Protein AF-0000000079853753 (afdb_homodimer)

Foldseek 3Di:
DDALLRLLVVLCVVVVHDLCRVCVLLVHDSVVNVCSNVVNDDDDPVSLVVVCVSSVHDSCVNRVPPPPVVVVCVVVVVVCVVVVPDPVNVVVVVVVVVD/DDALLRLLVVLCVVVVHDLCVVCVLLVHDSVVNVCSNVVNDDDDPVSLVVVCVSSVHDSCVNRVVPCPCVVVCVVVVVVCVVVVPDVVNVVVVVVVVVD

Radius of gyration: 18.58 Å; Cα contacts (8 Å, |Δi|>4): 202; chains: 2; bounding box: 52×43×33 Å

Nearest PDB structures (foldseek):
  7t8i-assembly1_B  TM=9.125E-01  e=4.668E-04  Bacillus subtilis
  6jq1-assembly1_A  TM=8.717E-01  e=3.804E-03  Deinococcus geothermalis DSM 11300
  2b5a-assembly1_A  TM=8.595E-01  e=6.707E-03  [Bacillus] caldolyticus
  3vk0-assembly2_B  TM=8.350E-01  e=5.658E-03  Neisseria meningitidis MC58
  3g5g-assembly5_J  TM=7.953E-01  e=1.324E-02  Enterobacter sp. RFL1396

Sequence (198 aa):
MKEFRDRLIELRGIHGITKAELAEKMNWSKSKVTRYENGEVMPNSEAMIELATKFNVSLDWLAGLEVCEYNKYDAIIRECNKLGITPEKLQKLIEIVKEMKEFRDRLIELRGIHGITKAELAEKMNWSKSKVTRYENGEVMPNSEAMIELATKFNVSLDWLAGLEVCEYNKYDAIIRECNKLGITPEKLQKLIEIVKE

Solvent-accessible surface area (backbone atoms only — not comparable to full-atom values): 10764 Å² total; per-residue (Å²): 133,54,41,40,28,54,34,51,52,47,50,31,57,77,70,69,50,51,64,62,55,48,12,59,77,67,72,48,50,51,63,56,51,50,34,30,54,67,58,75,46,76,65,42,35,66,58,47,50,50,50,20,61,74,68,69,48,53,44,36,55,44,58,29,43,69,60,50,80,61,35,58,32,39,66,52,44,50,49,25,58,74,69,63,52,48,46,69,61,52,45,53,44,46,57,58,60,76,96,133,53,41,40,29,54,36,50,53,47,50,30,57,76,69,69,49,51,65,62,54,50,13,58,76,69,73,49,49,52,64,56,49,51,35,29,55,68,59,77,45,77,64,42,34,66,59,47,51,48,50,22,61,76,70,70,48,54,45,36,52,44,58,25,43,64,64,46,77,55,43,58,28,38,65,51,45,49,48,26,58,74,69,62,52,49,46,69,61,51,46,53,44,47,58,58,63,77,97

Secondary structure (DSSP, 8-state):
---HHHHHHHHHHHHT--HHHHHHHHT--HHHHHHHHTTS----HHHHHHHHHHHT--HHHHTT----TTGGGHHHHHHHHHHT--HHHHHHHHHHHH-/---HHHHHHHHHHHHT--HHHHHHHHT--HHHHHHHHTTS----HHHHHHHHHHHT--HHHHTT----TTGGGHHHHHHHHHHT--HHHHHHHHHHHH-

Organism: NCBI:txid1812858

Structure (mmCIF, N/CA/C/O backbone):
data_AF-0000000079853753-model_v1
#
loop_
_entity.id
_entity.type
_entity.pdbx_description
1 polymer 'XRE family transcriptional regulator'
#
loop_
_atom_site.group_PDB
_atom_site.id
_atom_site.type_symbol
_atom_site.label_atom_id
_atom_site.label_alt_id
_atom_site.label_comp_id
_atom_site.label_asym_id
_atom_site.label_entity_id
_atom_site.label_seq_id
_atom_site.pdbx_PDB_ins_code
_atom_site.Cartn_x
_atom_site.Cartn_y
_atom_site.Cartn_z
_atom_site.occupancy
_atom_site.B_iso_or_equiv
_atom_site.auth_seq_id
_atom_site.auth_comp_id
_atom_site.auth_asym_id
_atom_site.auth_atom_id
_atom_site.pdbx_PDB_model_num
ATOM 1 N N . MET A 1 1 ? -1.704 2.396 -17.531 1 64.25 1 MET A N 1
ATOM 2 C CA . MET A 1 1 ? -1.424 2.322 -16.094 1 64.25 1 MET A CA 1
ATOM 3 C C . MET A 1 1 ? -2.01 1.051 -15.492 1 64.25 1 MET A C 1
ATOM 5 O O . MET A 1 1 ? -3.119 0.645 -15.844 1 64.25 1 MET A O 1
ATOM 9 N N . LYS A 1 2 ? -1.222 0.17 -14.836 1 80.75 2 LYS A N 1
ATOM 10 C CA . LYS A 1 2 ? -1.706 -1.119 -14.352 1 80.75 2 LYS A CA 1
ATOM 11 C C . LYS A 1 2 ? -2.484 -0.96 -13.047 1 80.75 2 LYS A C 1
ATOM 13 O O . LYS A 1 2 ? -2.121 -0.146 -12.195 1 80.75 2 LYS A O 1
ATOM 18 N N . GLU A 1 3 ? -3.619 -1.584 -13.102 1 91.5 3 GLU A N 1
ATOM 19 C CA . GLU A 1 3 ? -4.441 -1.64 -11.891 1 91.5 3 GLU A CA 1
ATOM 20 C C . GLU A 1 3 ? -4.117 -2.877 -11.062 1 91.5 3 GLU A C 1
ATOM 22 O O . GLU A 1 3 ? -3.264 -3.682 -11.445 1 91.5 3 GLU A O 1
ATOM 27 N N . PHE A 1 4 ? -4.758 -2.936 -9.93 1 94.94 4 PHE A N 1
ATOM 28 C CA . PHE A 1 4 ? -4.523 -4.062 -9.031 1 94.94 4 PHE A CA 1
ATOM 29 C C . PHE A 1 4 ? -4.68 -5.383 -9.773 1 94.94 4 PHE A C 1
ATOM 31 O O . PHE A 1 4 ? -3.854 -6.289 -9.617 1 94.94 4 PHE A O 1
ATOM 38 N N . ARG A 1 5 ? -5.848 -5.5 -10.547 1 96.75 5 ARG A N 1
ATOM 39 C CA . ARG A 1 5 ? -6.109 -6.758 -11.234 1 96.75 5 ARG A CA 1
ATOM 40 C C . ARG A 1 5 ? -4.93 -7.156 -12.117 1 96.75 5 ARG A C 1
ATOM 42 O O . ARG A 1 5 ? -4.547 -8.328 -12.156 1 96.75 5 ARG A O 1
ATOM 49 N N . ASP A 1 6 ? -4.34 -6.234 -12.773 1 95.81 6 ASP A N 1
ATOM 50 C CA . ASP A 1 6 ? -3.182 -6.488 -13.625 1 95.81 6 ASP A CA 1
ATOM 51 C C . ASP A 1 6 ? -1.97 -6.91 -12.797 1 95.81 6 ASP A C 1
ATOM 53 O O . ASP A 1 6 ? -1.239 -7.828 -13.18 1 95.81 6 ASP A O 1
ATOM 57 N N . ARG A 1 7 ? -1.764 -6.219 -11.68 1 93.75 7 ARG A N 1
ATOM 58 C CA . ARG A 1 7 ? -0.617 -6.48 -10.812 1 93.75 7 ARG A CA 1
ATOM 59 C C . ARG A 1 7 ? -0.723 -7.852 -10.164 1 93.75 7 ARG A C 1
ATOM 61 O O . ARG A 1 7 ? 0.29 -8.516 -9.93 1 93.75 7 ARG A O 1
ATOM 68 N N . LEU A 1 8 ? -1.959 -8.227 -9.859 1 97.06 8 LEU A N 1
ATOM 69 C CA . LEU A 1 8 ? -2.158 -9.555 -9.281 1 97.06 8 LEU A CA 1
ATOM 70 C C . LEU A 1 8 ? -1.77 -10.641 -10.273 1 97.06 8 LEU A C 1
ATOM 72 O O . LEU A 1 8 ? -1.132 -11.633 -9.898 1 97.06 8 LEU A O 1
ATOM 76 N N . ILE A 1 9 ? -2.203 -10.453 -11.5 1 96.38 9 ILE A N 1
ATOM 77 C CA . ILE A 1 9 ? -1.84 -11.391 -12.555 1 96.38 9 ILE A CA 1
ATOM 78 C C . ILE A 1 9 ? -0.322 -11.422 -12.711 1 96.38 9 ILE A C 1
ATOM 80 O O . ILE A 1 9 ? 0.275 -12.5 -12.805 1 96.38 9 ILE A O 1
ATOM 84 N N . GLU A 1 10 ? 0.267 -10.289 -12.703 1 91.62 10 GLU A N 1
ATOM 85 C CA . GLU A 1 10 ? 1.719 -10.18 -12.797 1 91.62 10 GLU A CA 1
ATOM 86 C C . GLU A 1 10 ? 2.404 -10.875 -11.625 1 91.62 10 GLU A C 1
ATOM 88 O O . GLU A 1 10 ? 3.406 -11.57 -11.805 1 91.62 10 GLU A O 1
ATOM 93 N N . LEU A 1 11 ? 1.946 -10.633 -10.461 1 90.75 11 LEU A N 1
ATOM 94 C CA . LEU A 1 11 ? 2.479 -11.234 -9.242 1 90.75 11 LEU A CA 1
ATOM 95 C C . LEU A 1 11 ? 2.482 -12.758 -9.344 1 90.75 11 LEU A C 1
ATOM 97 O O . LEU A 1 11 ? 3.477 -13.398 -9 1 90.75 11 LEU A O 1
ATOM 101 N N . ARG A 1 12 ? 1.375 -13.281 -9.758 1 96.62 12 ARG A N 1
ATOM 102 C CA . ARG A 1 12 ? 1.317 -14.727 -9.93 1 96.62 12 ARG A CA 1
ATOM 103 C C . ARG A 1 12 ? 2.344 -15.203 -10.961 1 96.62 12 ARG A C 1
ATOM 105 O O . ARG A 1 12 ? 3 -16.219 -10.758 1 96.62 12 ARG A O 1
ATOM 112 N N . GLY A 1 13 ? 2.422 -14.414 -12.039 1 92.19 13 GLY A N 1
ATOM 113 C CA . GLY A 1 13 ? 3.396 -14.742 -13.07 1 92.19 13 GLY A CA 1
ATOM 114 C C . GLY A 1 13 ? 4.828 -14.734 -12.562 1 92.19 13 GLY A C 1
ATOM 115 O O . GLY A 1 13 ? 5.598 -15.648 -12.852 1 92.19 13 GLY A O 1
ATOM 116 N N . ILE A 1 14 ? 5.207 -13.766 -11.844 1 84.06 14 ILE A N 1
ATOM 117 C CA . ILE A 1 14 ? 6.543 -13.609 -11.281 1 84.06 14 ILE A CA 1
ATOM 118 C C . ILE A 1 14 ? 6.875 -14.812 -10.391 1 84.06 14 ILE A C 1
ATOM 120 O O . ILE A 1 14 ? 8.008 -15.297 -10.398 1 84.06 14 ILE A O 1
ATOM 124 N N . HIS A 1 15 ? 5.922 -15.266 -9.68 1 88.06 15 HIS A N 1
ATOM 125 C CA . HIS A 1 15 ? 6.152 -16.328 -8.719 1 88.06 15 HIS A CA 1
ATOM 126 C C . HIS A 1 15 ? 5.836 -17.703 -9.32 1 88.06 15 HIS A C 1
ATOM 128 O O . HIS A 1 15 ? 6.039 -18.734 -8.672 1 88.06 15 HIS A O 1
ATOM 134 N N . GLY A 1 16 ? 5.273 -17.672 -10.547 1 93.06 16 GLY A N 1
ATOM 135 C CA . GLY A 1 16 ? 4.977 -18.906 -11.25 1 93.06 16 GLY A CA 1
ATOM 136 C C . GLY A 1 16 ? 3.877 -19.719 -10.594 1 93.06 16 GLY A C 1
ATOM 137 O O . GLY A 1 16 ? 3.955 -20.953 -10.547 1 93.06 16 GLY A O 1
ATOM 138 N N . ILE A 1 17 ? 2.916 -19.188 -10.086 1 96.5 17 ILE A N 1
ATOM 139 C CA . ILE A 1 17 ? 1.859 -19.906 -9.383 1 96.5 17 ILE A CA 1
ATOM 140 C C . ILE A 1 17 ? 0.537 -19.734 -10.125 1 96.5 17 ILE A C 1
ATOM 142 O O . ILE A 1 17 ? 0.346 -18.75 -10.852 1 96.5 17 ILE A O 1
ATOM 146 N N . THR A 1 18 ? -0.327 -20.688 -9.844 1 98 18 THR A N 1
ATOM 147 C CA . THR A 1 18 ? -1.667 -20.656 -10.422 1 98 18 THR A CA 1
ATOM 148 C C . THR A 1 18 ? -2.621 -19.875 -9.523 1 98 18 THR A C 1
ATOM 150 O O . THR A 1 18 ? -2.254 -19.484 -8.414 1 98 18 THR A O 1
ATOM 153 N N . LYS A 1 19 ? -3.809 -19.656 -10.07 1 98.38 19 LYS A N 1
ATOM 154 C CA . LYS A 1 19 ? -4.836 -19.031 -9.25 1 98.38 19 LYS A CA 1
ATOM 155 C C . LYS A 1 19 ? -5.141 -19.859 -8.016 1 98.38 19 LYS A C 1
ATOM 157 O O . LYS A 1 19 ? -5.328 -19.312 -6.922 1 98.38 19 LYS A O 1
ATOM 162 N N . ALA A 1 20 ? -5.262 -21.156 -8.219 1 98.31 20 ALA A N 1
ATOM 163 C CA . ALA A 1 20 ? -5.562 -22.078 -7.121 1 98.31 20 ALA A CA 1
ATOM 164 C C . ALA A 1 20 ? -4.473 -22.016 -6.051 1 98.31 20 ALA A C 1
ATOM 166 O O . ALA A 1 20 ? -4.773 -22.016 -4.855 1 98.31 20 ALA A O 1
ATOM 167 N N . GLU A 1 21 ? -3.277 -22 -6.445 1 98.25 21 GLU A N 1
ATOM 168 C CA . GLU A 1 21 ? -2.148 -21.938 -5.52 1 98.25 21 GLU A CA 1
ATOM 169 C C . GLU A 1 21 ? -2.129 -20.609 -4.762 1 98.25 21 GLU A C 1
ATOM 171 O O . GLU A 1 21 ? -1.845 -20.578 -3.562 1 98.25 21 GLU A O 1
ATOM 176 N N . LEU A 1 22 ? -2.363 -19.516 -5.453 1 98.44 22 LEU A N 1
ATOM 177 C CA . LEU A 1 22 ? -2.467 -18.219 -4.793 1 98.44 22 LEU A CA 1
ATOM 178 C C . LEU A 1 22 ? -3.562 -18.219 -3.734 1 98.44 22 LEU A C 1
ATOM 180 O O . LEU A 1 22 ? -3.363 -17.734 -2.623 1 98.44 22 LEU A O 1
ATOM 184 N N . ALA A 1 23 ? -4.688 -18.734 -4.102 1 98.56 23 ALA A N 1
ATOM 185 C CA . ALA A 1 23 ? -5.82 -18.828 -3.18 1 98.56 23 ALA A CA 1
ATOM 186 C C . ALA A 1 23 ? -5.43 -19.578 -1.908 1 98.56 23 ALA A C 1
ATOM 188 O O . ALA A 1 23 ? -5.742 -19.125 -0.8 1 98.56 23 ALA A O 1
ATOM 189 N N . GLU A 1 24 ? -4.785 -20.641 -2.094 1 98.19 24 GLU A N 1
ATOM 190 C CA . GLU A 1 24 ? -4.344 -21.453 -0.961 1 98.19 24 GLU A CA 1
ATOM 191 C C . GLU A 1 24 ? -3.369 -20.672 -0.077 1 98.19 24 GLU A C 1
ATOM 193 O O . GLU A 1 24 ? -3.521 -20.641 1.146 1 98.19 24 GLU A O 1
ATOM 198 N N . LYS A 1 25 ? -2.434 -20.016 -0.664 1 97.62 25 LYS A N 1
ATOM 199 C CA . LYS A 1 25 ? -1.421 -19.266 0.071 1 97.62 25 LYS A CA 1
ATOM 200 C C . LYS A 1 25 ? -2.053 -18.125 0.876 1 97.62 25 LYS A C 1
ATOM 202 O O . LYS A 1 25 ? -1.566 -17.781 1.954 1 97.62 25 LYS A O 1
ATOM 207 N N . MET A 1 26 ? -3.074 -17.594 0.321 1 98.06 26 MET A N 1
ATOM 208 C CA . MET A 1 26 ? -3.707 -16.422 0.938 1 98.06 26 MET A CA 1
ATOM 209 C C . MET A 1 26 ? -4.891 -16.844 1.804 1 98.06 26 MET A C 1
ATOM 211 O O . MET A 1 26 ? -5.504 -16.016 2.471 1 98.06 26 MET A O 1
ATOM 215 N N . ASN A 1 27 ? -5.25 -18.094 1.758 1 98.19 27 ASN A N 1
ATOM 216 C CA . ASN A 1 27 ? -6.461 -18.594 2.391 1 98.19 27 ASN A CA 1
ATOM 217 C C . ASN A 1 27 ? -7.711 -17.938 1.818 1 98.19 27 ASN A C 1
ATOM 219 O O . ASN A 1 27 ? -8.562 -17.453 2.568 1 98.19 27 ASN A O 1
ATOM 223 N N . TRP A 1 28 ? -7.707 -17.828 0.601 1 98.12 28 TRP A N 1
ATOM 224 C CA . TRP A 1 28 ? -8.844 -17.344 -0.164 1 98.12 28 TRP A CA 1
ATOM 225 C C . TRP A 1 28 ? -9.508 -18.469 -0.948 1 98.12 28 TRP A C 1
ATOM 227 O O . TRP A 1 28 ? -8.922 -19.547 -1.114 1 98.12 28 TRP A O 1
ATOM 237 N N . SER A 1 29 ? -10.664 -18.156 -1.421 1 97.88 29 SER A N 1
ATOM 238 C CA . SER A 1 29 ? -11.258 -19.047 -2.418 1 97.88 29 SER A CA 1
ATOM 239 C C . SER A 1 29 ? -10.734 -18.734 -3.816 1 97.88 29 SER A C 1
ATOM 241 O O . SER A 1 29 ? -10.367 -17.594 -4.105 1 97.88 29 SER A O 1
ATOM 243 N N . LYS A 1 30 ? -10.766 -19.734 -4.66 1 97.81 30 LYS A N 1
ATOM 244 C CA . LYS A 1 30 ? -10.375 -19.516 -6.051 1 97.81 30 LYS A CA 1
ATOM 245 C C . LYS A 1 30 ? -11.281 -18.5 -6.723 1 97.81 30 LYS A C 1
ATOM 247 O O . LYS A 1 30 ? -10.836 -17.719 -7.562 1 97.81 30 LYS A O 1
ATOM 252 N N . SER A 1 31 ? -12.484 -18.531 -6.34 1 98.06 31 SER A N 1
ATOM 253 C CA . SER A 1 31 ? -13.445 -17.578 -6.887 1 98.06 31 SER A CA 1
ATOM 254 C C . SER A 1 31 ? -13.07 -16.141 -6.527 1 98.06 31 SER A C 1
ATOM 256 O O . SER A 1 31 ? -13.219 -15.234 -7.348 1 98.06 31 SER A O 1
ATOM 258 N N . LYS A 1 32 ? -12.672 -15.953 -5.344 1 97.94 32 LYS A N 1
ATOM 259 C CA . LYS A 1 32 ? -12.234 -14.633 -4.906 1 97.94 32 LYS A CA 1
ATOM 260 C C . LYS A 1 32 ? -11.078 -14.125 -5.758 1 97.94 32 LYS A C 1
ATOM 262 O O . LYS A 1 32 ? -11.086 -12.977 -6.211 1 97.94 32 LYS A O 1
ATOM 267 N N . VAL A 1 33 ? -10.094 -14.938 -6.023 1 98.44 33 VAL A N 1
ATOM 268 C CA . VAL A 1 33 ? -8.945 -14.586 -6.844 1 98.44 33 VAL A CA 1
ATOM 269 C C . VAL A 1 33 ? -9.406 -14.234 -8.258 1 98.44 33 VAL A C 1
ATOM 271 O O . VAL A 1 33 ? -8.953 -13.242 -8.836 1 98.44 33 VAL A O 1
ATOM 274 N N . THR A 1 34 ? -10.289 -15.047 -8.758 1 98.44 34 THR A N 1
ATOM 275 C CA . THR A 1 34 ? -10.82 -14.828 -10.102 1 98.44 34 THR A CA 1
ATOM 276 C C . THR A 1 34 ? -11.508 -13.469 -10.203 1 98.44 34 THR A C 1
ATOM 278 O O . THR A 1 34 ? -11.289 -12.727 -11.164 1 98.44 34 THR A O 1
ATOM 281 N N . ARG A 1 35 ? -12.297 -13.141 -9.234 1 98.12 35 ARG A N 1
ATOM 282 C CA . ARG A 1 35 ? -13 -11.859 -9.234 1 98.12 35 ARG A CA 1
ATOM 283 C C . ARG A 1 35 ? -12.023 -10.695 -9.125 1 98.12 35 ARG A C 1
ATOM 285 O O . ARG A 1 35 ? -12.242 -9.641 -9.719 1 98.12 35 ARG A O 1
ATOM 292 N N . TYR A 1 36 ? -11.031 -10.883 -8.328 1 97.94 36 TYR A N 1
ATOM 293 C CA . TYR A 1 36 ? -9.984 -9.867 -8.242 1 97.94 36 TYR A CA 1
ATOM 294 C C . TYR A 1 36 ? -9.32 -9.641 -9.594 1 97.94 36 TYR A C 1
ATOM 296 O O . TYR A 1 36 ? -9.195 -8.508 -10.055 1 97.94 36 TYR A O 1
ATOM 304 N N . GLU A 1 37 ? -8.961 -10.75 -10.273 1 97.81 37 GLU A N 1
ATOM 305 C CA . GLU A 1 37 ? -8.18 -10.656 -11.5 1 97.81 37 GLU A CA 1
ATOM 306 C C . GLU A 1 37 ? -9.055 -10.211 -12.672 1 97.81 37 GLU A C 1
ATOM 308 O O . GLU A 1 37 ? -8.539 -9.727 -13.688 1 97.81 37 GLU A O 1
ATOM 313 N N . ASN A 1 38 ? -10.336 -10.305 -12.461 1 97.19 38 ASN A N 1
ATOM 314 C CA . ASN A 1 38 ? -11.266 -9.812 -13.469 1 97.19 38 ASN A CA 1
ATOM 315 C C . ASN A 1 38 ? -11.625 -8.352 -13.242 1 97.19 38 ASN A C 1
ATOM 317 O O . ASN A 1 38 ? -12.328 -7.746 -14.055 1 97.19 38 ASN A O 1
ATOM 321 N N . GLY A 1 39 ? -11.242 -7.855 -12.203 1 96.19 39 GLY A N 1
ATOM 322 C CA . GLY A 1 39 ? -11.539 -6.465 -11.891 1 96.19 39 GLY A CA 1
ATOM 323 C C . GLY A 1 39 ? -12.938 -6.254 -11.352 1 96.19 39 GLY A C 1
ATOM 324 O O . GLY A 1 39 ? -13.406 -5.117 -11.242 1 96.19 39 GLY A O 1
ATOM 325 N N . GLU A 1 40 ? -13.586 -7.262 -10.969 1 96.19 40 GLU A N 1
ATOM 326 C CA . GLU A 1 40 ? -14.953 -7.18 -10.461 1 96.19 40 GLU A CA 1
ATOM 327 C C . GLU A 1 40 ? -14.984 -6.629 -9.039 1 96.19 40 GLU A C 1
ATOM 329 O O . GLU A 1 40 ? -15.922 -5.922 -8.664 1 96.19 40 GLU A O 1
ATOM 334 N N . VAL A 1 41 ? -13.992 -7.027 -8.273 1 95.38 41 VAL A N 1
ATOM 335 C CA . VAL A 1 41 ? -13.922 -6.609 -6.879 1 95.38 41 VAL A CA 1
ATOM 336 C C . VAL A 1 41 ? -12.492 -6.176 -6.543 1 95.38 41 VAL A C 1
ATOM 338 O O . VAL A 1 41 ? -11.531 -6.684 -7.121 1 95.38 41 VAL A O 1
ATOM 341 N N . MET A 1 42 ? -12.414 -5.289 -5.629 1 96.19 42 MET A N 1
ATOM 342 C CA . MET A 1 42 ? -11.133 -4.906 -5.047 1 96.19 42 MET A CA 1
ATOM 343 C C . MET A 1 42 ? -10.961 -5.516 -3.658 1 96.19 42 MET A C 1
ATOM 345 O O . MET A 1 42 ? -11.906 -5.543 -2.867 1 96.19 42 MET A O 1
ATOM 349 N N . PRO A 1 43 ? -9.766 -5.98 -3.457 1 96.81 43 PRO A N 1
ATOM 350 C CA . PRO A 1 43 ? -9.562 -6.438 -2.08 1 96.81 43 PRO A CA 1
ATOM 351 C C . PRO A 1 43 ? -9.672 -5.309 -1.06 1 96.81 43 PRO A C 1
ATOM 353 O O . PRO A 1 43 ? -9.5 -4.137 -1.407 1 96.81 43 PRO A O 1
ATOM 356 N N . ASN A 1 44 ? -9.992 -5.645 0.185 1 96.06 44 ASN A N 1
ATOM 357 C CA . ASN A 1 44 ? -9.922 -4.637 1.237 1 96.06 44 ASN A CA 1
ATOM 358 C C . ASN A 1 44 ? -8.477 -4.379 1.665 1 96.06 44 ASN A C 1
ATOM 360 O O . ASN A 1 44 ? -7.559 -5.051 1.197 1 96.06 44 ASN A O 1
ATOM 364 N N . SER A 1 45 ? -8.289 -3.459 2.482 1 96.5 45 SER A N 1
ATOM 365 C CA . SER A 1 45 ? -6.953 -3.018 2.867 1 96.5 45 SER A CA 1
ATOM 366 C C . SER A 1 45 ? -6.18 -4.137 3.555 1 96.5 45 SER A C 1
ATOM 368 O O . SER A 1 45 ? -4.988 -4.324 3.297 1 96.5 45 SER A O 1
ATOM 370 N N . GLU A 1 46 ? -6.82 -4.91 4.367 1 95 46 GLU A N 1
ATOM 371 C CA . GLU A 1 46 ? -6.16 -5.988 5.098 1 95 46 GLU A CA 1
ATOM 372 C C . GLU A 1 46 ? -5.641 -7.059 4.145 1 95 46 GLU A C 1
ATOM 374 O O . GLU A 1 46 ? -4.508 -7.527 4.285 1 95 46 GLU A O 1
ATOM 379 N N . ALA A 1 47 ? -6.473 -7.473 3.26 1 97 47 ALA A N 1
ATOM 380 C CA . ALA A 1 47 ? -6.094 -8.477 2.27 1 97 47 ALA A CA 1
ATOM 381 C C . ALA A 1 47 ? -4.934 -7.988 1.408 1 97 47 ALA A C 1
ATOM 383 O O . ALA A 1 47 ? -4.004 -8.742 1.114 1 97 47 ALA A O 1
ATOM 384 N N . MET A 1 48 ? -5.008 -6.742 1.028 1 96.56 48 MET A N 1
ATOM 385 C CA . MET A 1 48 ? -3.955 -6.152 0.207 1 96.56 48 MET A CA 1
ATOM 386 C C . MET A 1 48 ? -2.631 -6.121 0.961 1 96.56 48 MET A C 1
ATOM 388 O O . MET A 1 48 ? -1.582 -6.441 0.397 1 96.56 48 MET A O 1
ATOM 392 N N . ILE A 1 49 ? -2.688 -5.711 2.184 1 94.5 49 ILE A N 1
ATOM 393 C CA . ILE A 1 49 ? -1.494 -5.633 3.018 1 94.5 49 ILE A CA 1
ATOM 394 C C . ILE A 1 49 ? -0.908 -7.027 3.213 1 94.5 49 ILE A C 1
ATOM 396 O O . ILE A 1 49 ? 0.307 -7.219 3.113 1 94.5 49 ILE A O 1
ATOM 400 N N . GLU A 1 50 ? -1.758 -7.941 3.471 1 95.75 50 GLU A N 1
ATOM 401 C CA . GLU A 1 50 ? -1.303 -9.32 3.639 1 95.75 50 GLU A CA 1
ATOM 402 C C . GLU A 1 50 ? -0.622 -9.836 2.373 1 95.75 50 GLU A C 1
ATOM 404 O O . GLU A 1 50 ? 0.437 -10.461 2.443 1 95.75 50 GLU A O 1
ATOM 409 N N . LEU A 1 51 ? -1.262 -9.602 1.309 1 96.25 51 LEU A N 1
ATOM 410 C CA . LEU A 1 51 ? -0.713 -10.016 0.023 1 96.25 51 LEU A CA 1
ATOM 411 C C . LEU A 1 51 ? 0.661 -9.398 -0.209 1 96.25 51 LEU A C 1
ATOM 413 O O . LEU A 1 51 ? 1.61 -10.102 -0.568 1 96.25 51 LEU A O 1
ATOM 417 N N . ALA A 1 52 ? 0.763 -8.125 -0.043 1 91.56 52 ALA A N 1
ATOM 418 C CA . ALA A 1 52 ? 2.016 -7.406 -0.248 1 91.56 52 ALA A CA 1
ATOM 419 C C . ALA A 1 52 ? 3.115 -7.941 0.664 1 91.56 52 ALA A C 1
ATOM 421 O O . ALA A 1 52 ? 4.254 -8.133 0.228 1 91.56 52 ALA A O 1
ATOM 422 N N . THR A 1 53 ? 2.795 -8.18 1.89 1 88.25 53 THR A N 1
ATOM 423 C CA . THR A 1 53 ? 3.754 -8.656 2.877 1 88.25 53 THR A CA 1
ATOM 424 C C . THR A 1 53 ? 4.188 -10.086 2.559 1 88.25 53 THR A C 1
ATOM 426 O O . THR A 1 53 ? 5.383 -10.391 2.562 1 88.25 53 THR A O 1
ATOM 429 N N . LYS A 1 54 ? 3.246 -10.883 2.209 1 92 54 LYS A N 1
ATOM 430 C CA . LYS A 1 54 ? 3.527 -12.289 1.965 1 92 54 LYS A CA 1
ATOM 431 C C . LYS A 1 54 ? 4.41 -12.469 0.733 1 92 54 LYS A C 1
ATOM 433 O O . LYS A 1 54 ? 5.266 -13.359 0.701 1 92 54 LYS A O 1
ATOM 438 N N . PHE A 1 55 ? 4.188 -11.641 -0.213 1 89.94 55 PHE A N 1
ATOM 439 C CA . PHE A 1 55 ? 4.918 -11.805 -1.465 1 89.94 55 PHE A CA 1
ATOM 440 C C . PHE A 1 55 ? 6.035 -10.773 -1.579 1 89.94 55 PHE A C 1
ATOM 442 O O . PHE A 1 55 ? 6.699 -10.688 -2.613 1 89.94 55 PHE A O 1
ATOM 449 N N . ASN A 1 56 ? 6.176 -9.961 -0.562 1 82.94 56 ASN A N 1
ATOM 450 C CA . ASN A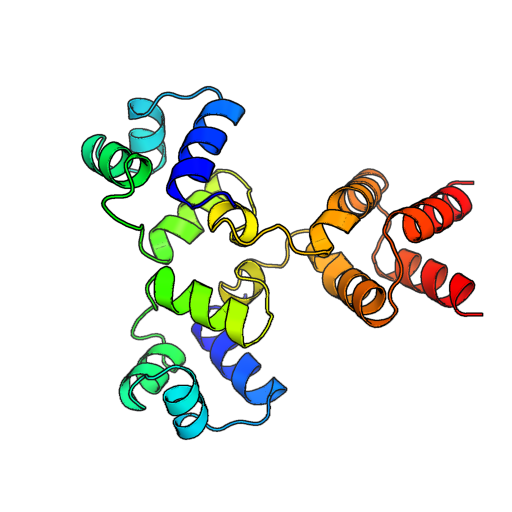 1 56 ? 7.27 -9.008 -0.448 1 82.94 56 ASN A CA 1
ATOM 451 C C . ASN A 1 56 ? 7.258 -8 -1.596 1 82.94 56 ASN A C 1
ATOM 453 O O . ASN A 1 56 ? 8.273 -7.805 -2.266 1 82.94 56 ASN A O 1
ATOM 457 N N . VAL A 1 57 ? 6.168 -7.391 -1.788 1 83.31 57 VAL A N 1
ATOM 458 C CA . VAL A 1 57 ? 6.02 -6.324 -2.77 1 83.31 57 VAL A CA 1
ATOM 459 C C . VAL A 1 57 ? 5.461 -5.074 -2.094 1 83.31 57 VAL A C 1
ATOM 461 O O . VAL A 1 57 ? 4.879 -5.156 -1.009 1 83.31 57 VAL A O 1
ATOM 464 N N . SER A 1 58 ? 5.711 -4.004 -2.764 1 83.5 58 SER A N 1
ATOM 465 C CA . SER A 1 58 ? 5.195 -2.742 -2.248 1 83.5 58 SER A CA 1
ATOM 466 C C . SER A 1 58 ? 3.689 -2.629 -2.467 1 83.5 58 SER A C 1
ATOM 468 O O . SER A 1 58 ? 3.172 -3.064 -3.498 1 83.5 58 SER A O 1
ATOM 470 N N . LEU A 1 59 ? 3.021 -2.061 -1.549 1 90.69 59 LEU A N 1
ATOM 471 C CA . LEU A 1 59 ? 1.601 -1.775 -1.711 1 90.69 59 LEU A CA 1
ATOM 472 C C . LEU A 1 59 ? 1.367 -0.824 -2.879 1 90.69 59 LEU A C 1
ATOM 474 O O . LEU A 1 59 ? 0.36 -0.933 -3.582 1 90.69 59 LEU A O 1
ATOM 478 N N . ASP A 1 60 ? 2.217 0.09 -3.027 1 87.81 60 ASP A N 1
ATOM 479 C CA . ASP A 1 60 ? 2.107 1.03 -4.141 1 87.81 60 ASP A CA 1
ATOM 480 C C . ASP A 1 60 ? 2.119 0.3 -5.48 1 87.81 60 ASP A C 1
ATOM 482 O O . ASP A 1 60 ? 1.283 0.567 -6.344 1 87.81 60 ASP A O 1
ATOM 486 N N . TRP A 1 61 ? 3.102 -0.582 -5.605 1 83.81 61 TRP A N 1
ATOM 487 C CA . TRP A 1 61 ? 3.182 -1.381 -6.824 1 83.81 61 TRP A CA 1
ATOM 488 C C . TRP A 1 61 ? 1.903 -2.188 -7.031 1 83.81 61 TRP A C 1
ATOM 490 O O . TRP A 1 61 ? 1.321 -2.172 -8.117 1 83.81 61 TRP A O 1
ATOM 500 N N . LEU A 1 62 ? 1.494 -2.787 -5.949 1 91.75 62 LEU A N 1
ATOM 501 C CA . LEU A 1 62 ? 0.332 -3.668 -6.008 1 91.75 62 LEU A CA 1
ATOM 502 C C . LEU A 1 62 ? -0.924 -2.885 -6.379 1 91.75 62 LEU A C 1
ATOM 504 O O . LEU A 1 62 ? -1.795 -3.396 -7.086 1 91.75 62 LEU A O 1
ATOM 508 N N . ALA A 1 63 ? -0.968 -1.67 -5.902 1 93.25 63 ALA A N 1
ATOM 509 C CA . ALA A 1 63 ? -2.139 -0.83 -6.133 1 93.25 63 ALA A CA 1
ATOM 510 C C . ALA A 1 63 ? -2.066 -0.151 -7.5 1 93.25 63 ALA A C 1
ATOM 512 O O . ALA A 1 63 ? -3.004 0.54 -7.906 1 93.25 63 ALA A O 1
ATOM 513 N N . GLY A 1 64 ? -0.987 -0.345 -8.195 1 87.38 6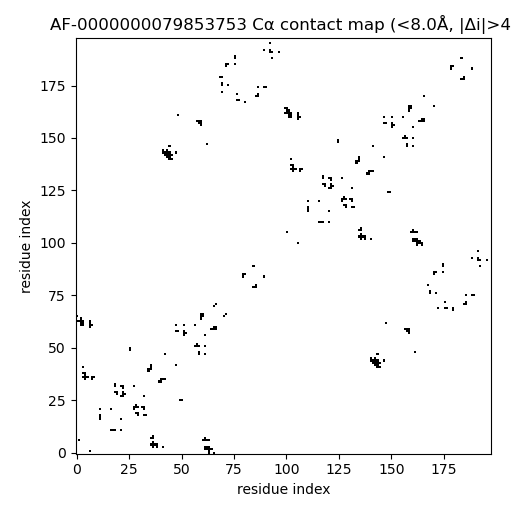4 GLY A N 1
ATOM 514 C CA . GLY A 1 64 ? -0.829 0.254 -9.516 1 87.38 64 GLY A CA 1
ATOM 515 C C . GLY A 1 64 ? -0.369 1.699 -9.461 1 87.38 64 GLY A C 1
ATOM 516 O O . GLY A 1 64 ? -0.487 2.432 -10.445 1 87.38 64 GLY A O 1
ATOM 517 N N . LEU A 1 65 ? -0.175 2.184 -8.281 1 80.06 65 LEU A N 1
ATOM 518 C CA . LEU A 1 65 ? 0.317 3.551 -8.156 1 80.06 65 LEU A CA 1
ATOM 519 C C . LEU A 1 65 ? 1.738 3.67 -8.695 1 80.06 65 LEU A C 1
ATOM 521 O O . LEU A 1 65 ? 2.537 2.74 -8.555 1 80.06 65 LEU A O 1
ATOM 525 N N . GLU A 1 66 ? 1.772 4.094 -9.961 1 58.47 66 GLU A N 1
ATOM 526 C CA . GLU A 1 66 ? 3.066 4.281 -10.609 1 58.47 66 GLU A CA 1
ATOM 527 C C . GLU A 1 66 ? 4.156 4.59 -9.594 1 58.47 66 GLU A C 1
ATOM 529 O O . GLU A 1 66 ? 3.902 5.258 -8.586 1 58.47 66 GLU A O 1
ATOM 534 N N . VAL A 1 67 ? 5.008 3.672 -9.43 1 48.94 67 VAL A N 1
ATOM 535 C CA . VAL A 1 67 ? 6.145 3.838 -8.531 1 48.94 67 VAL A CA 1
ATOM 536 C C . VAL A 1 67 ? 6.586 5.301 -8.523 1 48.94 67 VAL A C 1
ATOM 538 O O . VAL A 1 67 ? 6.906 5.867 -9.57 1 48.94 67 VAL A O 1
ATOM 541 N N . CYS A 1 68 ? 5.953 5.992 -7.754 1 42.84 68 CYS A N 1
ATOM 542 C CA . CYS A 1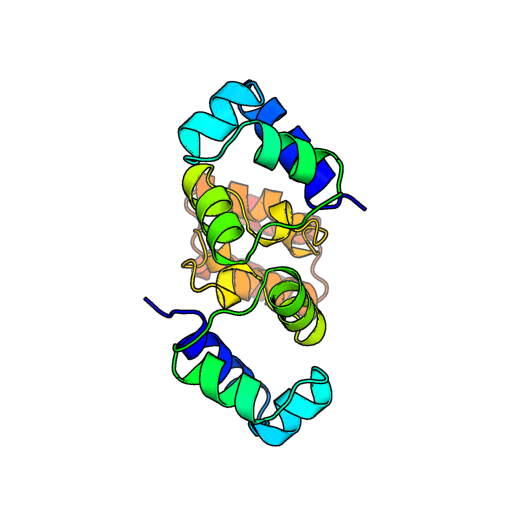 68 ? 6.555 7.305 -7.535 1 42.84 68 CYS A CA 1
ATOM 543 C C . CYS A 1 68 ? 8.047 7.273 -7.836 1 42.84 68 CYS A C 1
ATOM 545 O O . CYS A 1 68 ? 8.664 6.207 -7.863 1 42.84 68 CYS A O 1
ATOM 547 N N . GLU A 1 69 ? 8.578 8.359 -8.195 1 42.94 69 GLU A N 1
ATOM 548 C CA . GLU A 1 69 ? 10.008 8.602 -8.375 1 42.94 69 GLU A CA 1
ATOM 549 C C . GLU A 1 69 ? 10.836 7.699 -7.457 1 42.94 69 GLU A C 1
ATOM 551 O O . GLU A 1 69 ? 11.961 7.34 -7.785 1 42.94 69 GLU A O 1
ATOM 556 N N . TYR A 1 70 ? 10.359 7.363 -6.441 1 42.44 70 TYR A N 1
ATOM 557 C CA . TYR A 1 70 ? 11.039 6.449 -5.531 1 42.44 70 TYR A CA 1
ATOM 558 C C . TYR A 1 70 ? 11.125 5.047 -6.125 1 42.44 70 TYR A C 1
ATOM 560 O O . TYR A 1 70 ? 12.102 4.332 -5.902 1 42.44 70 TYR A O 1
ATOM 568 N N . ASN A 1 71 ? 10.203 4.77 -6.887 1 49.69 71 ASN A N 1
ATOM 569 C CA . ASN A 1 71 ? 10.164 3.471 -7.551 1 49.69 71 ASN A CA 1
ATOM 570 C C . ASN A 1 71 ? 11.273 3.332 -8.586 1 49.69 71 ASN A C 1
ATOM 572 O O . ASN A 1 71 ? 11.758 2.229 -8.844 1 49.69 71 ASN A O 1
ATOM 576 N N . LYS A 1 72 ? 11.5 4.48 -9.062 1 55 72 LYS A N 1
ATOM 577 C CA . LYS A 1 72 ? 12.602 4.434 -10.016 1 55 72 LYS A CA 1
ATOM 578 C C . LYS A 1 72 ? 13.828 3.764 -9.398 1 55 72 LYS A C 1
ATOM 580 O O . LYS A 1 72 ? 14.648 3.184 -10.109 1 55 72 LYS A O 1
ATOM 585 N N . TYR A 1 73 ? 13.75 3.812 -8.18 1 58.59 73 TYR A N 1
ATOM 586 C CA . TYR A 1 73 ? 14.945 3.277 -7.535 1 58.59 73 TYR A CA 1
ATOM 587 C C . TYR A 1 73 ? 14.672 1.904 -6.934 1 58.59 73 TYR A C 1
ATOM 589 O O . TYR A 1 73 ? 15.523 1.339 -6.246 1 58.59 73 TYR A O 1
ATOM 597 N N . ASP A 1 74 ? 13.492 1.538 -7.176 1 56.34 74 ASP A N 1
ATOM 598 C CA . ASP A 1 74 ? 13.078 0.267 -6.59 1 56.34 74 ASP A CA 1
ATOM 599 C C . ASP A 1 74 ? 14.062 -0.848 -6.945 1 56.34 74 ASP A C 1
ATOM 601 O O . ASP A 1 74 ? 14.461 -1.63 -6.082 1 56.34 74 ASP A O 1
ATOM 605 N N . ALA A 1 75 ? 14.266 -0.853 -8.188 1 58.09 75 ALA A N 1
ATOM 606 C CA . ALA A 1 75 ? 15.188 -1.888 -8.648 1 58.09 75 ALA A CA 1
ATOM 607 C C . ALA A 1 75 ? 16.531 -1.784 -7.934 1 58.09 75 ALA A C 1
ATOM 609 O O . ALA A 1 75 ? 17.125 -2.801 -7.574 1 58.09 75 ALA A O 1
ATOM 610 N N . ILE A 1 76 ? 16.969 -0.577 -7.77 1 63.78 76 ILE A N 1
ATOM 611 C CA . ILE A 1 76 ? 18.266 -0.356 -7.125 1 63.78 76 ILE A CA 1
ATOM 612 C C . ILE A 1 76 ? 18.172 -0.687 -5.641 1 63.78 76 ILE A C 1
ATOM 614 O O . ILE A 1 76 ? 19.062 -1.318 -5.074 1 63.78 76 ILE A O 1
ATOM 618 N N . ILE A 1 77 ? 17.094 -0.283 -5.094 1 63.88 77 ILE A N 1
ATOM 619 C CA . ILE A 1 77 ? 16.906 -0.541 -3.672 1 63.88 77 ILE A CA 1
ATOM 620 C C . ILE A 1 77 ? 16.781 -2.043 -3.43 1 63.88 77 ILE A C 1
ATOM 622 O O . ILE A 1 77 ? 17.391 -2.578 -2.496 1 63.88 77 ILE A O 1
ATOM 626 N N . ARG A 1 78 ? 16.141 -2.613 -4.234 1 58.56 78 ARG A N 1
ATOM 627 C CA . ARG A 1 78 ? 16.031 -4.066 -4.152 1 58.56 78 ARG A CA 1
ATOM 628 C C . ARG A 1 78 ? 17.391 -4.727 -4.297 1 58.56 78 ARG A C 1
ATOM 630 O O . ARG A 1 78 ? 17.703 -5.68 -3.584 1 58.56 78 ARG A O 1
ATOM 637 N N . GLU A 1 79 ? 18.094 -4.273 -5.273 1 63.59 79 GLU A N 1
ATOM 638 C CA . GLU A 1 79 ? 19.453 -4.773 -5.48 1 63.59 79 GLU A CA 1
ATOM 639 C C . GLU A 1 79 ? 20.328 -4.527 -4.25 1 63.59 79 GLU A C 1
ATOM 641 O O . GLU A 1 79 ? 21.125 -5.391 -3.861 1 63.59 79 GLU A O 1
ATOM 646 N N . CYS A 1 80 ? 20.203 -3.416 -3.713 1 64.94 80 CYS A N 1
ATOM 647 C CA . CYS A 1 80 ? 20.953 -3.084 -2.512 1 64.94 80 CYS A CA 1
ATOM 648 C C . CYS A 1 80 ? 20.594 -4.016 -1.362 1 64.94 80 CYS A C 1
ATOM 650 O O . CYS A 1 80 ? 21.469 -4.508 -0.653 1 64.94 80 CYS A O 1
ATOM 652 N N . ASN A 1 81 ? 19.406 -4.215 -1.271 1 62.28 81 ASN A N 1
ATOM 653 C CA . ASN A 1 81 ? 18.938 -5.105 -0.216 1 62.28 81 ASN A CA 1
ATOM 654 C C . ASN A 1 81 ? 19.438 -6.535 -0.429 1 62.28 81 ASN A C 1
ATOM 656 O O . ASN A 1 81 ? 19.844 -7.199 0.521 1 62.28 81 ASN A O 1
ATOM 660 N N . LYS A 1 82 ? 19.344 -6.922 -1.63 1 62.47 82 LYS A N 1
ATOM 661 C CA . LYS A 1 82 ? 19.844 -8.25 -1.964 1 62.47 82 LYS A CA 1
ATOM 662 C C . LYS A 1 82 ? 21.344 -8.359 -1.688 1 62.47 82 LYS A C 1
ATOM 664 O O . LYS A 1 82 ? 21.828 -9.398 -1.231 1 62.47 82 LYS A O 1
ATOM 669 N N . LEU A 1 83 ? 22 -7.289 -1.976 1 65 83 LEU A N 1
ATOM 670 C CA . LEU A 1 83 ? 23.453 -7.293 -1.873 1 65 83 LEU A CA 1
ATOM 671 C C . LEU A 1 83 ? 23.906 -6.871 -0.476 1 65 83 LEU A C 1
ATOM 673 O O . LEU A 1 83 ? 25.094 -6.934 -0.157 1 65 83 LEU A O 1
ATOM 677 N N . GLY A 1 84 ? 22.953 -6.434 0.286 1 66.25 84 GLY A N 1
ATOM 678 C CA . GLY A 1 84 ? 23.297 -5.988 1.629 1 66.25 84 GLY A CA 1
ATOM 679 C C . GLY A 1 84 ? 23.938 -4.609 1.657 1 66.25 84 GLY A C 1
ATOM 680 O O . GLY A 1 84 ? 24.781 -4.328 2.51 1 66.25 84 GLY A O 1
ATOM 681 N N . ILE A 1 85 ? 23.812 -3.973 0.67 1 66.94 85 ILE A N 1
ATOM 682 C CA . ILE A 1 85 ? 24.375 -2.627 0.634 1 66.94 85 ILE A CA 1
ATOM 683 C C . ILE A 1 85 ? 23.562 -1.699 1.523 1 66.94 85 ILE A C 1
ATOM 685 O O . ILE A 1 85 ? 22.359 -1.524 1.305 1 66.94 85 ILE A O 1
ATOM 689 N N . THR A 1 86 ? 24.219 -1.204 2.42 1 67 86 THR A N 1
ATOM 690 C CA . THR A 1 86 ? 23.578 -0.325 3.389 1 67 86 THR A CA 1
ATOM 691 C C . THR A 1 86 ? 23.375 1.072 2.807 1 67 86 THR A C 1
ATOM 693 O O . THR A 1 86 ? 24.078 1.466 1.874 1 67 86 THR A O 1
ATOM 696 N N . PRO A 1 87 ? 22.453 1.881 3.236 1 70.25 87 PRO A N 1
ATOM 697 C CA . PRO A 1 87 ? 22.25 3.262 2.789 1 70.25 87 PRO A CA 1
ATOM 698 C C . PRO A 1 87 ? 23.5 4.125 2.955 1 70.25 87 PRO A C 1
ATOM 700 O O . PRO A 1 87 ? 23.766 4.996 2.125 1 70.25 87 PRO A O 1
ATOM 703 N N . GLU A 1 88 ? 24.125 3.865 3.938 1 71.88 88 GLU A N 1
ATOM 704 C CA . GLU A 1 88 ? 25.344 4.629 4.172 1 71.88 88 GLU A CA 1
ATOM 705 C C . GLU A 1 88 ? 26.359 4.418 3.045 1 71.88 88 GLU A C 1
ATOM 707 O O . GLU A 1 88 ? 27.016 5.363 2.617 1 71.88 88 GLU A O 1
ATOM 712 N N . LYS A 1 89 ? 26.594 3.182 2.607 1 72.38 89 LYS A N 1
ATOM 713 C CA . LYS A 1 89 ? 27.5 2.873 1.505 1 72.38 89 LYS A CA 1
ATOM 714 C C . LYS A 1 89 ? 27.016 3.506 0.202 1 72.38 89 LYS A C 1
ATOM 716 O O . LYS A 1 89 ? 27.828 4.016 -0.58 1 72.38 89 LYS A O 1
ATOM 721 N N . LEU A 1 90 ? 25.734 3.48 0.033 1 72.06 90 LEU A N 1
ATOM 722 C CA . LEU A 1 90 ? 25.172 4.059 -1.178 1 72.06 90 LEU A CA 1
ATOM 723 C C . LEU A 1 90 ? 25.328 5.574 -1.183 1 72.06 90 LEU A C 1
ATOM 725 O O . LEU A 1 90 ? 25.578 6.176 -2.23 1 72.06 90 LEU A O 1
ATOM 729 N N . GLN A 1 91 ? 25.156 6.148 -0.09 1 71.06 91 GLN A N 1
ATOM 730 C CA . GLN A 1 91 ? 25.344 7.59 0.046 1 71.06 91 GLN A CA 1
ATOM 731 C C . GLN A 1 91 ? 26.766 7.996 -0.34 1 71.06 91 GLN A C 1
ATOM 733 O O . GLN A 1 91 ? 26.969 9.016 -1 1 71.06 91 GLN A O 1
ATOM 738 N N . LYS A 1 92 ? 27.656 7.281 0.173 1 74.5 92 LYS A N 1
ATOM 739 C CA .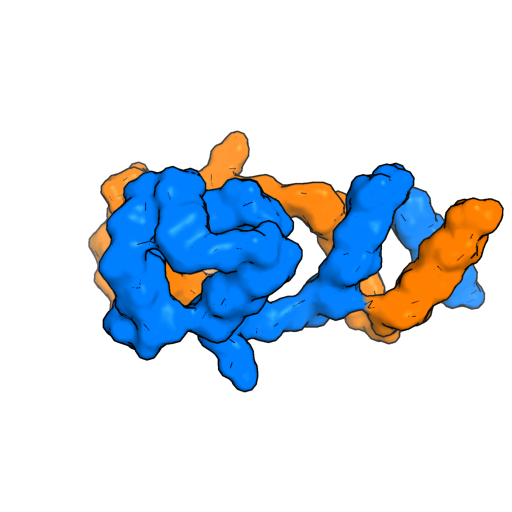 LYS A 1 92 ? 29.047 7.535 -0.173 1 74.5 92 LYS A CA 1
ATOM 740 C C . LYS A 1 92 ? 29.266 7.445 -1.681 1 74.5 92 LYS A C 1
ATOM 742 O O . LYS A 1 92 ? 30.047 8.211 -2.248 1 74.5 92 LYS A O 1
ATOM 747 N N . LEU A 1 93 ? 28.594 6.438 -2.262 1 69.38 93 LEU A N 1
ATOM 748 C CA . LEU A 1 93 ? 28.703 6.262 -3.707 1 69.38 93 LEU A CA 1
ATOM 749 C C . LEU A 1 93 ? 28.125 7.465 -4.449 1 69.38 93 LEU A C 1
ATOM 751 O O . LEU A 1 93 ? 28.688 7.91 -5.449 1 69.38 93 LEU A O 1
ATOM 755 N N . ILE A 1 94 ? 27.109 8.031 -3.896 1 70.5 94 ILE A N 1
ATOM 756 C CA . ILE A 1 94 ? 26.469 9.203 -4.488 1 70.5 94 ILE A CA 1
ATOM 757 C C . ILE A 1 94 ? 27.375 10.43 -4.316 1 70.5 94 ILE A C 1
ATOM 759 O O . ILE A 1 94 ? 27.469 11.258 -5.223 1 70.5 94 ILE A O 1
ATOM 763 N N . GLU A 1 95 ? 27.828 10.594 -3.197 1 69.69 95 GLU A N 1
ATOM 764 C CA . GLU A 1 95 ? 28.75 11.695 -2.955 1 69.69 95 GLU A CA 1
ATOM 765 C C . GLU A 1 95 ? 29.938 11.648 -3.922 1 69.69 95 GLU A C 1
ATOM 767 O O . GLU A 1 95 ? 30.438 12.688 -4.344 1 69.69 95 GLU A O 1
ATOM 772 N N . ILE A 1 96 ? 30.297 10.453 -4.242 1 63.5 96 ILE A N 1
ATOM 773 C CA . ILE A 1 96 ? 31.406 10.281 -5.172 1 63.5 96 ILE A CA 1
ATOM 774 C C . ILE A 1 96 ? 30.984 10.75 -6.566 1 63.5 96 ILE A C 1
ATOM 776 O O . ILE A 1 96 ? 31.781 11.328 -7.301 1 63.5 96 ILE A O 1
ATOM 780 N N . VAL A 1 97 ? 29.781 10.602 -6.871 1 57.66 97 VAL A N 1
ATOM 781 C CA . VAL A 1 97 ? 29.328 11 -8.203 1 57.66 97 VAL A CA 1
ATOM 782 C C . VAL A 1 97 ? 29.062 12.5 -8.234 1 57.66 97 VAL A C 1
ATOM 784 O O . VAL A 1 97 ? 29.172 13.133 -9.281 1 57.66 97 VAL A O 1
ATOM 787 N N . LYS A 1 98 ? 28.578 13.25 -7.25 1 58.66 98 LYS A N 1
ATOM 788 C CA . LYS A 1 98 ? 28.438 14.703 -7.176 1 58.66 98 LYS A CA 1
ATOM 789 C C . LYS A 1 98 ? 29.766 15.406 -7.363 1 58.66 98 LYS A C 1
ATOM 791 O O . LYS A 1 98 ? 29.812 16.562 -7.785 1 58.66 98 LYS A O 1
ATOM 796 N N . GLU A 1 99 ? 30.672 14.836 -7.145 1 50.69 99 GLU A N 1
ATOM 797 C CA . GLU A 1 99 ? 31.938 15.484 -7.488 1 50.69 99 GLU A CA 1
ATOM 798 C C . GLU A 1 99 ? 32.219 15.375 -8.984 1 50.69 99 GLU A C 1
ATOM 800 O O . GLU A 1 99 ? 31.922 14.352 -9.609 1 50.69 99 GLU A O 1
ATOM 805 N N . MET B 1 1 ? 5.66 -0.46 16.344 1 64 1 MET B N 1
ATOM 806 C CA . MET B 1 1 ? 5.348 -0.4 14.914 1 64 1 MET B CA 1
ATOM 807 C C . MET B 1 1 ? 4.051 0.362 14.672 1 64 1 MET B C 1
ATOM 809 O O . MET B 1 1 ? 3.088 0.211 15.43 1 64 1 MET B O 1
ATOM 813 N N . LYS B 1 2 ? 4.02 1.448 13.859 1 81.06 2 LYS B N 1
ATOM 814 C CA . LYS B 1 2 ? 2.832 2.279 13.695 1 81.06 2 LYS B CA 1
ATOM 815 C C . LYS B 1 2 ? 1.834 1.629 12.742 1 81.06 2 LYS B C 1
ATOM 817 O O . LYS B 1 2 ? 2.229 1.019 11.742 1 81.06 2 LYS B O 1
ATOM 822 N N . GLU B 1 3 ? 0.63 1.619 13.25 1 91.31 3 GLU B N 1
ATOM 823 C CA . GLU B 1 3 ? -0.472 1.145 12.422 1 91.31 3 GLU B CA 1
ATOM 824 C C . GLU B 1 3 ? -1.114 2.293 11.648 1 91.31 3 GLU B C 1
ATOM 826 O O . GLU B 1 3 ? -0.697 3.445 11.773 1 91.31 3 GLU B O 1
ATOM 831 N N . PHE B 1 4 ? -2.037 1.924 10.828 1 95.06 4 PHE B N 1
ATOM 832 C CA . PHE B 1 4 ? -2.717 2.924 10.016 1 95.06 4 PHE B CA 1
ATOM 833 C C . PHE B 1 4 ? -3.232 4.066 10.883 1 95.06 4 PHE B C 1
ATOM 835 O O . PHE B 1 4 ? -3.068 5.238 10.531 1 95.06 4 PHE B O 1
ATOM 842 N N . ARG B 1 5 ? -3.959 3.674 12.008 1 96.69 5 ARG B N 1
ATOM 843 C CA . ARG B 1 5 ? -4.547 4.703 12.867 1 96.69 5 ARG B CA 1
ATOM 844 C C . ARG B 1 5 ? -3.494 5.711 13.312 1 96.69 5 ARG B C 1
ATOM 846 O O . ARG B 1 5 ? -3.75 6.918 13.328 1 96.69 5 ARG B O 1
ATOM 853 N N . ASP B 1 6 ? -2.336 5.258 13.648 1 95.81 6 ASP B N 1
ATOM 854 C CA . ASP B 1 6 ? -1.24 6.129 14.055 1 95.81 6 ASP B CA 1
ATOM 855 C C . ASP B 1 6 ? -0.771 7.008 12.898 1 95.81 6 ASP B C 1
ATOM 857 O O . ASP B 1 6 ? -0.507 8.195 13.078 1 95.81 6 ASP B O 1
ATOM 861 N N . ARG B 1 7 ? -0.667 6.406 11.719 1 94 7 ARG B N 1
ATOM 862 C CA . ARG B 1 7 ? -0.183 7.109 10.531 1 94 7 ARG B CA 1
ATOM 863 C C . ARG B 1 7 ? -1.174 8.18 10.086 1 94 7 ARG B C 1
ATOM 865 O O . ARG B 1 7 ? -0.774 9.234 9.586 1 94 7 ARG B O 1
ATOM 872 N N . LEU B 1 8 ? -2.449 7.883 10.281 1 97.12 8 LEU B N 1
ATOM 873 C CA . LEU B 1 8 ? -3.461 8.875 9.938 1 97.12 8 LEU B CA 1
ATOM 874 C C . LEU B 1 8 ? -3.338 10.109 10.828 1 97.12 8 LEU B C 1
ATOM 876 O O . LEU B 1 8 ? -3.449 11.234 10.344 1 97.12 8 LEU B O 1
ATOM 880 N N . ILE B 1 9 ? -3.154 9.852 12.094 1 96.5 9 ILE B N 1
ATOM 881 C CA . ILE B 1 9 ? -2.951 10.945 13.039 1 96.5 9 ILE B CA 1
ATOM 882 C C . ILE B 1 9 ? -1.699 11.734 12.656 1 96.5 9 ILE B C 1
ATOM 884 O O . ILE B 1 9 ? -1.716 12.969 12.633 1 96.5 9 ILE B O 1
ATOM 888 N N . GLU B 1 10 ? -0.688 11.023 12.328 1 92.56 10 GLU B N 1
ATOM 889 C CA . GLU B 1 10 ? 0.557 11.648 11.891 1 92.56 10 GLU B CA 1
ATOM 890 C C . GLU B 1 10 ? 0.349 12.469 10.625 1 92.56 10 GLU B C 1
ATOM 892 O O . GLU B 1 10 ? 0.87 13.586 10.508 1 92.56 10 GLU B O 1
ATOM 897 N N . LEU B 1 11 ? -0.306 11.938 9.688 1 91.62 11 LEU B N 1
ATOM 898 C CA . LEU B 1 11 ? -0.605 12.602 8.422 1 91.62 11 LEU B CA 1
ATOM 899 C C . LEU B 1 11 ? -1.312 13.93 8.656 1 91.62 11 LEU B C 1
ATOM 901 O O . LEU B 1 11 ? -0.955 14.945 8.055 1 91.62 11 LEU B O 1
ATOM 905 N N . ARG B 1 12 ? -2.311 13.875 9.492 1 96.88 12 ARG B N 1
ATOM 906 C CA . ARG B 1 12 ? -3.004 15.125 9.812 1 96.88 12 ARG B CA 1
ATOM 907 C C . ARG B 1 12 ? -2.055 16.125 10.453 1 96.88 12 ARG B C 1
ATOM 909 O O . ARG B 1 12 ? -2.102 17.328 10.133 1 96.88 12 ARG B O 1
ATOM 916 N N . GLY B 1 13 ? -1.232 15.602 11.367 1 93.25 13 GLY B N 1
ATOM 917 C CA . GLY B 1 13 ? -0.247 16.453 12.008 1 93.25 13 GLY B CA 1
ATOM 918 C C . GLY B 1 13 ? 0.719 17.094 11.031 1 93.25 13 GLY B C 1
ATOM 919 O O . GLY B 1 13 ? 0.991 18.297 11.109 1 93.25 13 GLY B O 1
ATOM 920 N N . ILE B 1 14 ? 1.238 16.375 10.117 1 85.31 14 ILE B N 1
ATOM 921 C CA . ILE B 1 14 ? 2.18 16.844 9.102 1 85.31 14 ILE B CA 1
ATOM 922 C C . ILE B 1 14 ? 1.543 17.953 8.273 1 85.31 14 ILE B C 1
ATOM 924 O O . ILE B 1 14 ? 2.211 18.922 7.914 1 85.31 14 ILE B O 1
ATOM 928 N N . HIS B 1 15 ? 0.311 17.828 8 1 89.25 15 HIS B N 1
ATOM 929 C CA . HIS B 1 15 ? -0.371 18.766 7.121 1 89.25 15 HIS B CA 1
ATOM 930 C C . HIS B 1 15 ? -1.075 19.859 7.926 1 89.25 15 HIS B C 1
ATOM 932 O O . HIS B 1 15 ? -1.648 20.781 7.352 1 89.25 15 HIS B O 1
ATOM 938 N N . GLY B 1 16 ? -1.075 19.672 9.258 1 93.44 16 GLY B N 1
ATOM 939 C CA . GLY B 1 16 ? -1.668 20.672 10.141 1 93.44 16 GLY B CA 1
ATOM 940 C C . GLY B 1 16 ? -3.174 20.766 9.992 1 93.44 16 GLY B C 1
ATOM 941 O O . GLY B 1 16 ? -3.73 21.875 10.023 1 93.44 16 GLY B O 1
ATOM 942 N N . ILE B 1 17 ? -3.881 19.781 9.812 1 96.69 17 ILE B N 1
ATOM 943 C CA . ILE B 1 17 ? -5.324 19.812 9.594 1 96.69 17 ILE B CA 1
ATOM 944 C C . ILE B 1 17 ? -6.035 19.094 10.734 1 96.69 17 ILE B C 1
A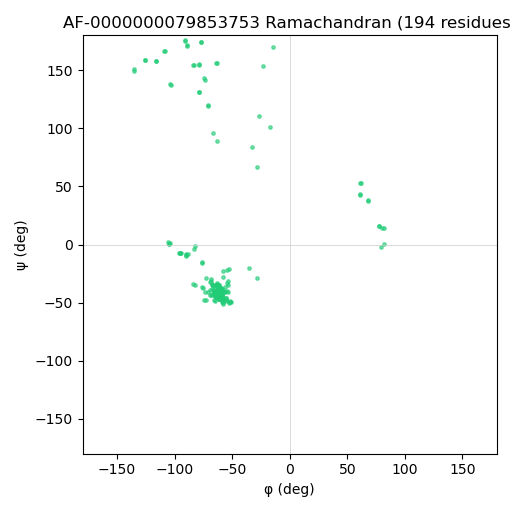TOM 946 O O . ILE B 1 17 ? -5.449 18.234 11.391 1 96.69 17 ILE B O 1
ATOM 950 N N . THR B 1 18 ? -7.293 19.469 10.867 1 98 18 THR B N 1
ATOM 951 C CA . THR B 1 18 ? -8.141 18.844 11.867 1 98 18 THR B CA 1
ATOM 952 C C . THR B 1 18 ? -8.836 17.609 11.297 1 98 18 THR B C 1
ATOM 954 O O . THR B 1 18 ? -8.742 17.344 10.094 1 98 18 THR B O 1
ATOM 957 N N . LYS B 1 19 ? -9.477 16.875 12.203 1 98.38 19 LYS B N 1
ATOM 958 C CA . LYS B 1 19 ? -10.273 15.75 11.742 1 98.38 19 LYS B CA 1
ATOM 959 C C . LYS B 1 19 ? -11.359 16.203 10.766 1 98.38 19 LYS B C 1
ATOM 961 O O . LYS B 1 19 ? -11.617 15.523 9.766 1 98.38 19 LYS B O 1
ATOM 966 N N . ALA B 1 20 ? -12.016 17.281 11.125 1 98.25 20 ALA B N 1
ATOM 967 C CA . ALA B 1 20 ? -13.094 17.828 10.289 1 98.25 20 ALA B CA 1
ATOM 968 C C . ALA B 1 20 ? -12.578 18.203 8.906 1 98.25 20 ALA B C 1
ATOM 970 O O . ALA B 1 20 ? -13.227 17.922 7.898 1 98.25 20 ALA B O 1
ATOM 971 N N . GLU B 1 21 ? -11.477 18.812 8.844 1 98.25 21 GLU B N 1
ATOM 972 C CA . GLU B 1 21 ? -10.875 19.219 7.582 1 98.25 21 GLU B CA 1
ATOM 973 C C . GLU B 1 21 ? -10.469 18 6.75 1 98.25 21 GLU B C 1
ATOM 975 O O . GLU B 1 21 ? -10.648 18 5.527 1 98.25 21 GLU B O 1
ATOM 980 N N . LEU B 1 22 ? -9.867 17 7.371 1 98.5 22 LEU B N 1
ATOM 981 C CA . LEU B 1 22 ? -9.547 15.766 6.676 1 98.5 22 LEU B CA 1
ATOM 982 C C . LEU B 1 22 ? -10.797 15.133 6.078 1 98.5 22 LEU B C 1
ATOM 984 O O . LEU B 1 22 ? -10.781 14.688 4.926 1 98.5 22 LEU B O 1
ATOM 988 N N . ALA B 1 23 ? -11.82 15.062 6.859 1 98.5 23 ALA B N 1
ATOM 989 C CA . ALA B 1 23 ? -13.094 14.508 6.41 1 98.5 23 ALA B CA 1
ATOM 990 C C . ALA B 1 23 ? -13.594 15.219 5.156 1 98.5 23 ALA B C 1
ATOM 992 O O . ALA B 1 23 ? -14.016 14.57 4.195 1 98.5 23 ALA B O 1
ATOM 993 N N . GLU B 1 24 ? -13.531 16.484 5.199 1 98.19 24 GLU B N 1
ATOM 994 C CA . GLU B 1 24 ? -13.977 17.281 4.062 1 98.19 24 GLU B CA 1
ATOM 995 C C . GLU B 1 24 ? -13.125 17 2.824 1 98.19 24 GLU B C 1
ATOM 997 O O . GLU B 1 24 ? -13.664 16.781 1.737 1 98.19 24 GLU B O 1
ATOM 1002 N N . LYS B 1 25 ? -11.852 16.953 2.98 1 97.62 25 LYS B N 1
ATOM 1003 C CA . LYS B 1 25 ? -10.938 16.719 1.867 1 97.62 25 LYS B CA 1
ATOM 1004 C C . LYS B 1 25 ? -11.172 15.352 1.234 1 97.62 25 LYS B C 1
ATOM 1006 O O . LYS B 1 25 ? -10.992 15.18 0.026 1 97.62 25 LYS B O 1
ATOM 1011 N N . MET B 1 26 ? -11.516 14.438 2.064 1 98.06 26 MET B N 1
ATOM 1012 C CA . MET B 1 26 ? -11.672 13.062 1.604 1 98.06 26 MET B CA 1
ATOM 1013 C C . MET B 1 26 ? -13.125 12.766 1.255 1 98.06 26 MET B C 1
ATOM 1015 O O . MET B 1 26 ? -13.438 11.672 0.771 1 98.06 26 MET B O 1
ATOM 1019 N N . ASN B 1 27 ? -14.016 13.664 1.536 1 98.19 27 ASN B N 1
ATOM 1020 C CA . ASN B 1 27 ? -15.453 13.438 1.422 1 98.19 27 ASN B CA 1
ATOM 1021 C C . ASN B 1 27 ? -15.922 12.312 2.334 1 98.19 27 ASN B C 1
ATOM 1023 O O . ASN B 1 27 ? -16.625 11.398 1.893 1 98.19 27 ASN B O 1
ATOM 1027 N N . TRP B 1 28 ? -15.43 12.359 3.457 1 98.06 28 TRP B N 1
ATOM 1028 C CA . TRP B 1 28 ? -15.828 11.445 4.523 1 98.06 28 TRP B CA 1
ATOM 1029 C C . TRP B 1 28 ? -16.625 12.172 5.598 1 98.06 28 TRP B C 1
ATOM 1031 O O . TRP B 1 28 ? -16.641 13.406 5.645 1 98.06 28 TRP B O 1
ATOM 1041 N N . SER B 1 29 ? -17.234 11.383 6.414 1 97.88 29 SER B N 1
ATOM 1042 C CA . SER B 1 29 ? -17.781 11.961 7.637 1 97.88 29 SER B CA 1
ATOM 1043 C C . SER B 1 29 ? -16.719 12.078 8.719 1 97.88 29 SER B C 1
ATOM 1045 O O . SER B 1 29 ? -15.773 11.297 8.758 1 97.88 29 SER B O 1
ATOM 1047 N N . LYS B 1 30 ? -16.953 13.008 9.602 1 97.75 30 LYS B N 1
ATOM 1048 C CA . LYS B 1 30 ? -16.047 13.148 10.742 1 97.75 30 LYS B CA 1
ATOM 1049 C C . LYS B 1 30 ? -16.031 11.883 11.594 1 97.75 30 LYS B C 1
ATOM 1051 O O . LYS B 1 30 ? -14.992 11.508 12.141 1 97.75 30 LYS B O 1
ATOM 1056 N N . SER B 1 31 ? -17.141 11.297 11.664 1 98.06 31 SER B N 1
ATOM 1057 C CA . SER B 1 31 ? -17.25 10.055 12.422 1 98.06 31 SER B CA 1
ATOM 1058 C C . SER B 1 31 ? -16.375 8.961 11.82 1 98.06 31 SER B C 1
ATOM 1060 O O . SER B 1 31 ? -15.758 8.18 12.555 1 98.06 31 SER B O 1
ATOM 1062 N N . LYS B 1 32 ? -16.359 8.891 10.57 1 97.94 32 LYS B N 1
ATOM 1063 C CA . LYS B 1 32 ? -15.523 7.914 9.883 1 97.94 32 LYS B CA 1
ATOM 1064 C C . LYS B 1 32 ? -14.047 8.125 10.219 1 97.94 32 LYS B C 1
ATOM 1066 O O . LYS B 1 32 ? -13.344 7.164 10.539 1 97.94 32 LYS B O 1
ATOM 1071 N N . VAL B 1 33 ? -13.586 9.32 10.188 1 98.44 33 VAL B N 1
ATOM 1072 C CA . VAL B 1 33 ? -12.203 9.656 10.516 1 98.44 33 VAL B CA 1
ATOM 1073 C C . VAL B 1 33 ? -11.898 9.266 11.961 1 98.44 33 VAL B C 1
ATOM 1075 O O . VAL B 1 33 ? -10.852 8.68 12.242 1 98.44 33 VAL B O 1
ATOM 1078 N N . THR B 1 34 ? -12.836 9.586 12.828 1 98.38 34 THR B N 1
ATOM 1079 C CA . THR B 1 34 ? -12.68 9.273 14.25 1 98.38 34 THR B CA 1
ATOM 1080 C C . THR B 1 34 ? -12.523 7.77 14.453 1 98.38 34 THR B C 1
ATOM 1082 O O . THR B 1 34 ? -11.656 7.328 15.211 1 98.38 34 THR B O 1
ATOM 1085 N N . ARG B 1 35 ? -13.328 7 13.789 1 98.12 35 ARG B N 1
ATOM 1086 C CA . ARG B 1 35 ? -13.266 5.547 13.914 1 98.12 35 ARG B CA 1
ATOM 1087 C C . ARG B 1 35 ? -11.953 5.004 13.359 1 98.12 35 ARG B C 1
ATOM 1089 O O . ARG B 1 35 ? -11.398 4.039 13.891 1 98.12 35 ARG B O 1
ATOM 1096 N N . TYR B 1 36 ? -11.523 5.578 12.289 1 97.88 36 TYR B N 1
ATOM 1097 C CA . TYR B 1 36 ? -10.227 5.195 11.742 1 97.88 36 TYR B CA 1
ATOM 1098 C C . TYR B 1 36 ? -9.109 5.465 12.742 1 97.88 36 TYR B C 1
ATOM 1100 O O . TYR B 1 36 ? -8.297 4.582 13.023 1 97.88 36 TYR B O 1
ATOM 1108 N N . GLU B 1 37 ? -9.117 6.66 13.352 1 97.81 37 GLU B N 1
ATOM 1109 C CA . GLU B 1 37 ? -8.016 7.078 14.211 1 97.81 37 GLU B CA 1
ATOM 1110 C C . GLU B 1 37 ? -8.078 6.379 15.57 1 97.81 37 GLU B C 1
ATOM 1112 O O . GLU B 1 37 ? -7.078 6.309 16.281 1 97.81 37 GLU B O 1
ATOM 1117 N N . ASN B 1 38 ? -9.242 5.82 15.836 1 97.12 38 ASN B N 1
ATOM 1118 C CA . ASN B 1 38 ? -9.391 5.039 17.062 1 97.12 38 ASN B CA 1
ATOM 1119 C C . ASN B 1 38 ? -9.039 3.572 16.828 1 97.12 38 ASN B C 1
ATOM 1121 O O . ASN B 1 38 ? -9.023 2.781 17.781 1 97.12 38 ASN B 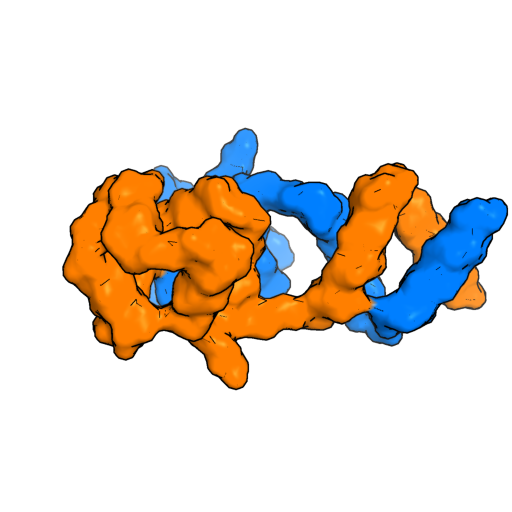O 1
ATOM 1125 N N . GLY B 1 39 ? -8.875 3.232 15.688 1 96.06 39 GLY B N 1
ATOM 1126 C CA . GLY B 1 39 ? -8.523 1.855 15.367 1 96.06 39 GLY B CA 1
ATOM 1127 C C . GLY B 1 39 ? -9.734 0.932 15.328 1 96.06 39 GLY B C 1
ATOM 1128 O O . GLY B 1 39 ? -9.578 -0.291 15.289 1 96.06 39 GLY B O 1
ATOM 1129 N N . GLU B 1 40 ? -10.875 1.452 15.289 1 96.06 40 GLU B N 1
ATOM 1130 C CA . GLU B 1 40 ? -12.102 0.663 15.297 1 96.06 40 GLU B CA 1
ATOM 1131 C C . GLU B 1 40 ? -12.359 0.033 13.93 1 96.06 40 GLU B C 1
ATOM 1133 O O . GLU B 1 40 ? -12.898 -1.071 13.836 1 96.06 40 GLU B O 1
ATOM 1138 N N . VAL B 1 41 ? -12.016 0.806 12.906 1 95.38 41 VAL B N 1
ATOM 1139 C CA . VAL B 1 41 ? -12.242 0.348 11.539 1 95.38 41 VAL B CA 1
ATOM 1140 C C . VAL B 1 41 ? -11.016 0.632 10.68 1 95.38 41 VAL B C 1
ATOM 1142 O O . VAL B 1 41 ? -10.289 1.602 10.93 1 95.38 41 VAL B O 1
ATOM 1145 N N . MET B 1 42 ? -10.836 -0.212 9.727 1 96.12 42 MET B N 1
ATOM 1146 C CA . MET B 1 42 ? -9.828 0.027 8.703 1 96.12 42 MET B CA 1
ATOM 1147 C C . MET B 1 42 ? -10.469 0.501 7.402 1 96.12 42 MET B C 1
ATOM 1149 O O . MET B 1 42 ? -11.508 -0.018 6.996 1 96.12 42 MET B O 1
ATOM 1153 N N . PRO B 1 43 ? -9.812 1.481 6.836 1 96.75 43 PRO B N 1
ATOM 1154 C CA . PRO B 1 43 ? -10.359 1.844 5.527 1 96.75 43 PRO B CA 1
ATOM 1155 C C . PRO B 1 43 ? -10.25 0.712 4.508 1 96.75 43 PRO B C 1
ATOM 1157 O O . PRO B 1 43 ? -9.406 -0.179 4.656 1 96.75 43 PRO B O 1
ATOM 1160 N N . ASN B 1 44 ? -11.102 0.733 3.494 1 96.06 44 ASN B N 1
ATOM 1161 C CA . ASN B 1 44 ? -10.914 -0.203 2.391 1 96.06 44 ASN B CA 1
ATOM 1162 C C . ASN B 1 44 ? -9.789 0.242 1.463 1 96.06 44 ASN B C 1
ATOM 1164 O O . ASN B 1 44 ? -9.219 1.319 1.645 1 96.06 44 ASN B O 1
ATOM 1168 N N . SER B 1 45 ? -9.477 -0.554 0.542 1 96.56 45 SER B N 1
ATOM 1169 C CA . SER B 1 45 ? -8.328 -0.312 -0.329 1 96.56 45 SER B CA 1
ATOM 1170 C C . SER B 1 45 ? -8.508 0.969 -1.136 1 96.56 45 SER B C 1
ATOM 1172 O O . SER B 1 45 ? -7.566 1.744 -1.299 1 96.56 45 SER B O 1
ATOM 1174 N N . GLU B 1 46 ? -9.688 1.242 -1.586 1 95.19 46 GLU B N 1
ATOM 1175 C CA . GLU B 1 46 ? -9.945 2.428 -2.396 1 95.19 46 GLU B CA 1
ATOM 1176 C C . GLU B 1 46 ? -9.727 3.705 -1.592 1 95.19 46 GLU B C 1
ATOM 1178 O O . GLU B 1 46 ? -9.102 4.648 -2.078 1 95.19 46 GLU B O 1
ATOM 1183 N N . ALA B 1 47 ? -10.281 3.742 -0.428 1 97 47 ALA B N 1
ATOM 1184 C CA . ALA B 1 47 ? -10.117 4.895 0.454 1 97 47 ALA B CA 1
ATOM 1185 C C . ALA B 1 47 ? -8.648 5.125 0.801 1 97 47 ALA B C 1
ATOM 1187 O O . ALA B 1 47 ? -8.18 6.266 0.821 1 97 47 ALA B O 1
ATOM 1188 N N . MET B 1 48 ? -7.965 4.039 1.054 1 96.62 48 MET B N 1
ATOM 1189 C CA . MET B 1 48 ? -6.547 4.129 1.395 1 96.62 48 MET B CA 1
ATOM 1190 C C . MET B 1 48 ? -5.738 4.676 0.223 1 96.62 48 MET B C 1
ATOM 1192 O O . MET B 1 48 ? -4.859 5.52 0.409 1 96.62 48 MET B O 1
ATOM 1196 N N . ILE B 1 49 ? -6.016 4.176 -0.927 1 94.62 49 ILE B N 1
ATOM 1197 C CA . ILE B 1 49 ? -5.32 4.609 -2.133 1 94.62 49 ILE B CA 1
ATOM 1198 C C . ILE B 1 49 ? -5.605 6.086 -2.389 1 94.62 49 ILE B C 1
ATOM 1200 O O . ILE B 1 49 ? -4.695 6.855 -2.707 1 94.62 49 ILE B O 1
ATOM 1204 N N . GLU B 1 50 ? -6.824 6.434 -2.242 1 95.88 50 GLU B N 1
ATOM 1205 C CA . GLU B 1 50 ? -7.195 7.836 -2.428 1 95.88 50 GLU B CA 1
ATOM 1206 C C . GLU B 1 50 ? -6.461 8.734 -1.441 1 95.88 50 GLU B C 1
ATOM 1208 O O . GLU B 1 50 ? -5.953 9.797 -1.819 1 95.88 50 GLU B O 1
ATOM 1213 N N . LEU B 1 51 ? -6.48 8.32 -0.241 1 96.38 51 LEU B N 1
ATOM 1214 C CA . LEU B 1 51 ? -5.797 9.078 0.802 1 96.38 51 LEU B CA 1
ATOM 1215 C C . LEU B 1 51 ? -4.316 9.234 0.473 1 96.38 51 LEU B C 1
ATOM 1217 O O . LEU B 1 51 ? -3.775 10.344 0.541 1 96.38 51 LEU B O 1
ATOM 1221 N N . ALA B 1 52 ? -3.674 8.164 0.148 1 91.5 52 ALA B N 1
ATOM 1222 C CA . ALA B 1 52 ? -2.248 8.172 -0.175 1 91.5 52 ALA B CA 1
ATOM 1223 C C . ALA B 1 52 ? -1.96 9.094 -1.359 1 91.5 52 ALA B C 1
ATOM 1225 O O . ALA B 1 52 ? -0.99 9.852 -1.341 1 91.5 52 ALA B O 1
ATOM 1226 N N . THR B 1 53 ? -2.768 9.031 -2.357 1 88.81 53 THR B N 1
ATOM 1227 C CA . THR B 1 53 ? -2.59 9.82 -3.57 1 88.81 53 THR B CA 1
ATOM 1228 C C . THR B 1 53 ? -2.832 11.297 -3.291 1 88.81 53 THR B C 1
ATOM 1230 O O . THR B 1 53 ? -2.035 12.148 -3.688 1 88.81 53 THR B O 1
ATOM 1233 N N . LYS B 1 54 ? -3.846 11.555 -2.559 1 92.19 54 LYS B N 1
ATOM 1234 C CA . LYS B 1 54 ? -4.23 12.945 -2.297 1 92.19 54 LYS B CA 1
ATOM 1235 C C . LYS B 1 54 ? -3.186 13.656 -1.444 1 92.19 54 LYS B C 1
ATOM 1237 O O . LYS B 1 54 ? -2.924 14.844 -1.635 1 92.19 54 LYS B O 1
ATOM 1242 N N . PHE B 1 55 ? -2.604 12.93 -0.559 1 89.88 55 PHE B N 1
ATOM 1243 C CA . PHE B 1 55 ? -1.659 13.555 0.363 1 89.88 55 PHE B CA 1
ATOM 1244 C C . PHE B 1 55 ? -0.224 13.211 -0.023 1 89.88 55 PHE B C 1
ATOM 1246 O O . PHE B 1 55 ? 0.716 13.555 0.698 1 89.88 55 PHE B O 1
ATOM 1253 N N . ASN B 1 56 ? -0.068 12.453 -1.089 1 83.44 56 ASN B N 1
ATOM 1254 C CA . ASN B 1 56 ? 1.233 12.148 -1.671 1 83.44 56 ASN B CA 1
ATOM 1255 C C . ASN B 1 56 ? 2.121 11.391 -0.689 1 83.44 56 ASN B C 1
ATOM 1257 O O . ASN B 1 56 ? 3.264 11.781 -0.446 1 83.44 56 ASN B O 1
ATOM 1261 N N . VAL B 1 57 ? 1.615 10.359 -0.194 1 83.75 57 VAL B N 1
ATOM 1262 C CA . VAL B 1 57 ? 2.369 9.461 0.675 1 83.75 57 VAL B CA 1
ATOM 1263 C C . VAL B 1 57 ? 2.303 8.031 0.13 1 83.75 57 VAL B C 1
ATOM 1265 O O . VAL B 1 57 ? 1.42 7.707 -0.667 1 83.75 57 VAL B O 1
ATOM 1268 N N . SER B 1 58 ? 3.254 7.305 0.575 1 83.75 58 SER B N 1
ATOM 1269 C CA . SER B 1 58 ? 3.297 5.902 0.17 1 83.75 58 SER B CA 1
ATOM 1270 C C . SER B 1 58 ? 2.225 5.09 0.883 1 83.75 58 SER B C 1
ATOM 1272 O O . SER B 1 58 ? 1.954 5.309 2.066 1 83.75 58 SER B O 1
ATOM 1274 N N . LEU B 1 59 ? 1.656 4.199 0.184 1 90.69 59 LEU B N 1
ATOM 1275 C CA . LEU B 1 59 ? 0.717 3.27 0.803 1 90.69 59 LEU B CA 1
ATOM 1276 C C . LEU B 1 59 ? 1.403 2.439 1.883 1 90.69 59 LEU B C 1
ATOM 1278 O O . LEU B 1 59 ? 0.791 2.107 2.9 1 90.69 59 LEU B O 1
ATOM 1282 N N . ASP B 1 60 ? 2.58 2.08 1.632 1 87.88 60 ASP B N 1
ATOM 1283 C CA . ASP B 1 60 ? 3.344 1.316 2.615 1 87.88 60 ASP B CA 1
ATOM 1284 C C . ASP B 1 60 ? 3.469 2.084 3.928 1 87.88 60 ASP B C 1
ATOM 1286 O O . ASP B 1 60 ? 3.24 1.527 5.004 1 87.88 60 ASP B O 1
ATOM 1290 N N . TRP B 1 61 ? 3.875 3.332 3.791 1 84.12 61 TRP B N 1
ATOM 1291 C CA . TRP B 1 61 ? 3.977 4.18 4.973 1 84.12 61 TRP B CA 1
ATOM 1292 C C . TRP B 1 61 ? 2.637 4.27 5.695 1 84.12 61 TRP B C 1
ATOM 1294 O O . TRP B 1 61 ? 2.564 4.074 6.91 1 84.12 61 TRP B O 1
ATOM 1304 N N . LEU B 1 62 ? 1.625 4.496 4.898 1 91.69 62 LEU B N 1
ATOM 1305 C CA . LEU B 1 62 ? 0.288 4.691 5.449 1 91.69 62 LEU B CA 1
ATOM 1306 C C . LEU B 1 62 ? -0.199 3.434 6.16 1 91.69 62 LEU B C 1
ATOM 1308 O O . LEU B 1 62 ? -0.897 3.52 7.172 1 91.69 62 LEU B O 1
ATOM 1312 N N . ALA B 1 63 ? 0.166 2.324 5.621 1 93.19 63 ALA B N 1
ATOM 1313 C CA . ALA B 1 63 ? -0.276 1.045 6.172 1 93.19 63 ALA B CA 1
ATOM 1314 C C . ALA B 1 63 ? 0.595 0.625 7.352 1 93.19 63 ALA B C 1
ATOM 1316 O O . ALA B 1 63 ? 0.333 -0.396 7.992 1 93.19 63 ALA B O 1
ATOM 1317 N N . GLY B 1 64 ? 1.582 1.411 7.672 1 87.12 64 GLY B N 1
ATOM 1318 C CA . GLY B 1 64 ? 2.465 1.097 8.781 1 87.12 64 GLY B CA 1
ATOM 1319 C C . GLY B 1 64 ? 3.523 0.068 8.438 1 87.12 64 GLY B C 1
ATOM 1320 O O . GLY B 1 64 ? 4.121 -0.542 9.32 1 87.12 64 GLY B O 1
ATOM 1321 N N . LEU B 1 65 ? 3.449 -0.4 7.25 1 79.5 65 LEU B N 1
ATOM 1322 C CA . LEU B 1 65 ? 4.469 -1.357 6.836 1 79.5 65 LEU B CA 1
ATOM 1323 C C . LEU B 1 65 ? 5.852 -0.713 6.84 1 79.5 65 LEU B C 1
ATOM 1325 O O . LEU B 1 65 ? 5.992 0.471 6.527 1 79.5 65 LEU B O 1
ATOM 1329 N N . GLU B 1 66 ? 6.457 -0.838 8.078 1 57.78 66 GLU B N 1
ATOM 1330 C CA . GLU B 1 66 ? 7.793 -0.285 8.281 1 57.78 66 GLU B CA 1
ATOM 1331 C C . GLU B 1 66 ? 8.484 -0.021 6.945 1 57.78 66 GLU B C 1
ATOM 1333 O O . GLU B 1 66 ? 8.289 -0.758 5.98 1 57.78 66 GLU B O 1
ATOM 1338 N N . VAL B 1 67 ? 8.477 1.241 6.539 1 48.06 67 VAL B N 1
ATOM 1339 C CA . VAL B 1 67 ? 9.336 1.483 5.387 1 48.06 67 VAL B CA 1
ATOM 1340 C C . VAL B 1 67 ? 10.492 0.486 5.383 1 48.06 67 VAL B C 1
ATOM 1342 O O . VAL B 1 67 ? 11.32 0.481 6.301 1 48.06 67 VAL B O 1
ATOM 1345 N N . CYS B 1 68 ? 10.102 -0.655 5.195 1 42.34 68 CYS B N 1
ATOM 1346 C CA . CYS B 1 68 ? 11.188 -1.584 4.93 1 42.34 68 CYS B CA 1
ATOM 1347 C C . CYS B 1 68 ? 12.477 -0.834 4.605 1 42.34 68 CYS B C 1
ATOM 1349 O O . CYS B 1 68 ? 12.445 0.355 4.285 1 42.34 68 CYS B O 1
ATOM 1351 N N . GLU B 1 69 ? 13.57 -1.607 4.562 1 41.72 69 GLU B N 1
ATOM 1352 C CA . GLU B 1 69 ? 14.93 -1.256 4.156 1 41.72 69 GLU B CA 1
ATOM 1353 C C . GLU B 1 69 ? 14.922 -0.251 3.008 1 41.72 69 GLU B C 1
ATOM 1355 O O . GLU B 1 69 ? 15.953 0.328 2.674 1 41.72 69 GLU B O 1
ATOM 1360 N N . TYR B 1 70 ? 13.922 -0.169 2.369 1 41.28 70 TYR B N 1
ATOM 1361 C CA . TYR B 1 70 ? 13.812 0.877 1.359 1 41.28 70 TYR B CA 1
ATOM 1362 C C . TYR B 1 70 ? 13.859 2.26 1.999 1 41.28 70 TYR B C 1
ATOM 1364 O O . TYR B 1 70 ? 14.398 3.203 1.42 1 41.28 70 TYR B O 1
ATOM 1372 N N . ASN B 1 71 ? 13.281 2.291 3.129 1 48.47 71 ASN B N 1
ATOM 1373 C CA . ASN B 1 71 ? 13.359 3.531 3.891 1 48.47 71 ASN B CA 1
ATOM 1374 C C . ASN B 1 71 ? 14.812 3.912 4.191 1 48.47 71 ASN B C 1
ATOM 1376 O O . ASN B 1 71 ? 15.156 5.094 4.199 1 48.47 71 ASN B O 1
ATOM 1380 N N . LYS B 1 72 ? 15.438 2.756 4.434 1 54.34 72 LYS B N 1
ATOM 1381 C CA . LYS B 1 72 ? 16.844 3.061 4.656 1 54.34 72 LYS B CA 1
ATOM 1382 C C . LYS B 1 72 ? 17.422 3.854 3.49 1 54.34 72 LYS B C 1
ATOM 1384 O O . LYS B 1 72 ? 18.375 4.625 3.668 1 54.34 72 LYS B O 1
ATOM 1389 N N . TYR B 1 73 ? 16.703 3.652 2.467 1 58.12 73 TYR B N 1
ATOM 1390 C CA . TYR B 1 73 ? 17.266 4.332 1.301 1 58.12 73 TYR B CA 1
ATOM 1391 C C . TYR B 1 73 ? 16.453 5.574 0.957 1 58.12 73 TYR B C 1
ATOM 1393 O O . TYR B 1 73 ? 16.703 6.234 -0.053 1 58.12 73 TYR B O 1
ATOM 1401 N N . ASP B 1 74 ? 15.5 5.695 1.784 1 55.22 74 ASP B N 1
ATOM 1402 C CA . ASP B 1 74 ? 14.602 6.824 1.538 1 55.22 74 ASP B CA 1
ATOM 1403 C C . ASP B 1 74 ? 15.391 8.125 1.381 1 55.22 74 ASP B C 1
ATOM 1405 O O . ASP B 1 74 ? 15.133 8.898 0.461 1 55.22 74 ASP B O 1
ATOM 1409 N N . A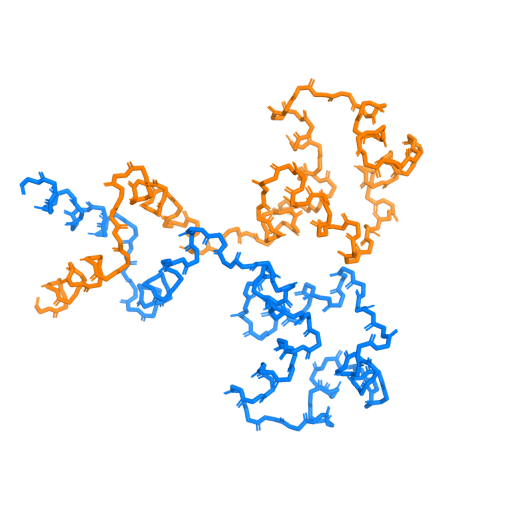LA B 1 75 ? 16.219 8.242 2.348 1 57.94 75 ALA B N 1
ATOM 1410 C CA . ALA B 1 75 ? 17.031 9.453 2.312 1 57.94 75 ALA B CA 1
ATOM 1411 C C . ALA B 1 75 ? 17.844 9.539 1.017 1 57.94 75 ALA B C 1
ATOM 1413 O O . ALA B 1 75 ? 17.984 10.617 0.439 1 57.94 75 ALA B O 1
ATOM 1414 N N . ILE B 1 76 ? 18.328 8.383 0.584 1 63.06 76 ILE B N 1
ATOM 1415 C CA . ILE B 1 76 ? 19.141 8.352 -0.628 1 63.06 76 ILE B CA 1
ATOM 1416 C C . ILE B 1 76 ? 18.234 8.555 -1.85 1 63.06 76 ILE B C 1
ATOM 1418 O O . ILE B 1 76 ? 18.594 9.297 -2.77 1 63.06 76 ILE B O 1
ATOM 1422 N N . ILE B 1 77 ? 17.141 7.938 -1.791 1 63.16 77 ILE B N 1
ATOM 1423 C CA . ILE B 1 77 ? 16.219 8.07 -2.914 1 63.16 77 ILE B CA 1
ATOM 1424 C C . ILE B 1 77 ? 15.719 9.508 -3.012 1 63.16 77 ILE B C 1
ATOM 1426 O O . ILE B 1 77 ? 15.656 10.078 -4.105 1 63.16 77 ILE B O 1
ATOM 1430 N N . ARG B 1 78 ? 15.453 10.008 -1.931 1 57.97 78 ARG B N 1
ATOM 1431 C CA . ARG B 1 78 ? 15.055 11.406 -1.898 1 57.97 78 ARG B CA 1
ATOM 1432 C C . ARG B 1 78 ? 16.172 12.305 -2.439 1 57.97 78 ARG B C 1
ATOM 1434 O O . ARG B 1 78 ? 15.906 13.258 -3.178 1 57.97 78 ARG B O 1
ATOM 1441 N N . GLU B 1 79 ? 17.344 12.047 -1.969 1 64.06 79 GLU B N 1
ATOM 1442 C CA . GLU B 1 79 ? 18.5 12.789 -2.449 1 64.06 79 GLU B CA 1
ATOM 1443 C C . GLU B 1 79 ? 18.672 12.625 -3.955 1 64.06 79 GLU B C 1
ATOM 1445 O O . GLU B 1 79 ? 19 13.586 -4.656 1 64.06 79 GLU B O 1
ATOM 1450 N N . CYS B 1 80 ? 18.484 11.461 -4.391 1 64.94 80 CYS B N 1
ATOM 1451 C CA . CYS B 1 80 ? 18.594 11.203 -5.824 1 64.94 80 CYS B CA 1
ATOM 1452 C C . CYS B 1 80 ? 17.547 11.984 -6.602 1 64.94 80 CYS B C 1
ATOM 1454 O O . CYS B 1 80 ? 17.859 12.586 -7.637 1 64.94 80 CYS B O 1
ATOM 1456 N N . ASN B 1 81 ? 16.453 11.969 -6.082 1 61.91 81 ASN B N 1
ATOM 1457 C CA . ASN B 1 81 ? 15.367 12.703 -6.73 1 61.91 81 ASN B CA 1
ATOM 1458 C C . ASN B 1 81 ? 15.633 14.211 -6.738 1 61.91 81 ASN B C 1
ATOM 1460 O O . ASN B 1 81 ? 15.391 14.883 -7.742 1 61.91 81 ASN B O 1
ATOM 1464 N N . LYS B 1 82 ? 16.078 14.68 -5.617 1 62.25 82 LYS B N 1
ATOM 1465 C CA . LYS B 1 82 ? 16.422 16.094 -5.523 1 62.25 82 LYS B CA 1
ATOM 1466 C C . LYS B 1 82 ? 17.531 16.453 -6.5 1 62.25 82 LYS B C 1
ATOM 1468 O O . LYS B 1 82 ? 17.531 17.531 -7.09 1 62.25 82 LYS B O 1
ATOM 1473 N N . LEU B 1 83 ? 18.469 15.531 -6.609 1 65.56 83 LEU B N 1
ATOM 1474 C CA . LEU B 1 83 ? 19.656 15.797 -7.418 1 65.56 83 LEU B CA 1
ATOM 1475 C C . LEU B 1 83 ? 19.422 15.391 -8.867 1 65.56 83 LEU B C 1
ATOM 1477 O O . LEU B 1 83 ? 20.266 15.648 -9.734 1 65.56 83 LEU B O 1
ATOM 1481 N N . GLY B 1 84 ? 18.281 14.719 -9.094 1 65.31 84 GLY B N 1
ATOM 1482 C CA . GLY B 1 84 ? 17.984 14.266 -10.445 1 65.31 84 GLY B CA 1
ATOM 1483 C C . GLY B 1 84 ? 18.766 13.031 -10.844 1 65.31 84 GLY B C 1
ATOM 1484 O O . GLY B 1 84 ? 19.125 12.867 -12.016 1 65.31 84 GLY B O 1
ATOM 1485 N N . ILE B 1 85 ? 19.266 12.438 -9.969 1 65.94 85 ILE B N 1
ATOM 1486 C CA . ILE B 1 85 ? 20.016 11.219 -10.273 1 65.94 85 ILE B CA 1
ATOM 1487 C C . ILE B 1 85 ? 19.047 10.117 -10.688 1 65.94 85 ILE B C 1
ATOM 1489 O O . ILE B 1 85 ? 18.172 9.727 -9.922 1 65.94 85 ILE B O 1
ATOM 1493 N N . THR B 1 86 ? 19.266 9.727 -11.812 1 66.5 86 THR B N 1
ATOM 1494 C CA . THR B 1 86 ? 18.406 8.688 -12.375 1 66.5 86 THR B CA 1
ATOM 1495 C C . THR B 1 86 ? 18.797 7.316 -11.852 1 66.5 86 THR B C 1
ATOM 1497 O O . THR B 1 86 ? 19.938 7.117 -11.398 1 66.5 86 THR B O 1
ATOM 1500 N N . PRO B 1 87 ? 18 6.34 -11.773 1 69.12 87 PRO B N 1
ATOM 1501 C CA . PRO B 1 87 ? 18.312 4.965 -11.367 1 69.12 87 PRO B CA 1
ATOM 1502 C C . PRO B 1 87 ? 19.453 4.355 -12.172 1 69.12 87 PRO B C 1
ATOM 1504 O O . PRO B 1 87 ? 20.25 3.584 -11.633 1 69.12 87 PRO B O 1
ATOM 1507 N N . GLU B 1 88 ? 19.469 4.715 -13.328 1 71.81 88 GLU B N 1
ATOM 1508 C CA . GLU B 1 88 ? 20.547 4.188 -14.164 1 71.81 88 GLU B CA 1
ATOM 1509 C C . GLU B 1 88 ? 21.906 4.645 -13.656 1 71.81 88 GLU B C 1
ATOM 1511 O O . GLU B 1 88 ? 22.859 3.865 -13.641 1 71.81 88 GLU B O 1
ATOM 1516 N N . LYS B 1 89 ? 22.078 5.883 -13.312 1 70.94 89 LYS B N 1
ATOM 1517 C CA . LYS B 1 89 ? 23.328 6.422 -12.773 1 70.94 89 LYS B CA 1
ATOM 1518 C C . LYS B 1 89 ? 23.672 5.773 -11.438 1 70.94 89 LYS B C 1
ATOM 1520 O O . LYS B 1 89 ? 24.844 5.473 -11.172 1 70.94 89 LYS B O 1
ATOM 1525 N N . LEU B 1 90 ? 22.656 5.566 -10.68 1 71.5 90 LEU B N 1
ATOM 1526 C CA . LEU B 1 90 ? 22.859 4.938 -9.375 1 71.5 90 LEU B CA 1
ATOM 1527 C C . LEU B 1 90 ? 23.297 3.486 -9.539 1 71.5 90 LEU B C 1
ATOM 1529 O O . LEU B 1 90 ? 24.141 2.998 -8.789 1 71.5 90 LEU B O 1
ATOM 1533 N N . GLN B 1 91 ? 22.781 2.854 -10.438 1 70.56 91 GLN B N 1
ATOM 1534 C CA . GLN B 1 91 ? 23.156 1.475 -10.734 1 70.56 91 GLN B CA 1
ATOM 1535 C C . GLN B 1 91 ? 24.641 1.377 -11.109 1 70.56 91 GLN B C 1
ATOM 1537 O O . GLN B 1 91 ? 25.328 0.445 -10.695 1 70.56 91 GLN B O 1
ATOM 1542 N N . LYS B 1 92 ? 25 2.227 -11.938 1 74.19 92 LYS B N 1
ATOM 1543 C CA . LYS B 1 92 ? 26.406 2.273 -12.328 1 74.19 92 LYS B CA 1
ATOM 1544 C C . LYS B 1 92 ? 27.312 2.482 -11.109 1 74.19 92 LYS B C 1
ATOM 1546 O O . LYS B 1 92 ? 28.391 1.914 -11.039 1 74.19 92 LYS B O 1
ATOM 1551 N N . LEU B 1 93 ? 26.828 3.379 -10.203 1 69.12 93 LEU B N 1
ATOM 1552 C CA . LEU B 1 93 ? 27.578 3.65 -8.984 1 69.12 93 LEU B CA 1
ATOM 1553 C C . LEU B 1 93 ? 27.688 2.393 -8.125 1 69.12 93 LEU B C 1
ATOM 1555 O O . LEU B 1 93 ? 28.75 2.121 -7.559 1 69.12 93 LEU B O 1
ATOM 1559 N N . ILE B 1 94 ? 26.688 1.593 -8.172 1 70.25 94 ILE B N 1
ATOM 1560 C CA . ILE B 1 94 ? 26.656 0.348 -7.41 1 70.25 94 ILE B CA 1
ATOM 1561 C C . ILE B 1 94 ? 27.578 -0.679 -8.07 1 70.25 94 ILE B C 1
ATOM 1563 O O . ILE B 1 94 ? 28.266 -1.436 -7.379 1 70.25 94 ILE B O 1
ATOM 1567 N N . GLU B 1 95 ? 27.453 -0.801 -9.266 1 69.38 95 GLU B N 1
ATOM 1568 C CA . GLU B 1 95 ? 28.344 -1.704 -9.992 1 69.38 95 GLU B CA 1
ATOM 1569 C C . GLU B 1 95 ? 29.812 -1.378 -9.711 1 69.38 95 GLU B C 1
ATOM 1571 O O . GLU B 1 95 ? 30.656 -2.277 -9.656 1 69.38 95 GLU B O 1
ATOM 1576 N N . ILE B 1 96 ? 30.031 -0.172 -9.492 1 62.56 96 ILE B N 1
ATOM 1577 C CA . ILE B 1 96 ? 31.406 0.26 -9.211 1 62.56 96 ILE B CA 1
ATOM 1578 C C . ILE B 1 96 ? 31.812 -0.19 -7.809 1 62.56 96 ILE B C 1
ATOM 1580 O O . ILE B 1 96 ? 32.969 -0.561 -7.578 1 62.56 96 ILE B O 1
ATOM 1584 N N . VAL B 1 97 ? 30.891 -0.318 -6.922 1 58.19 97 VAL B N 1
ATOM 1585 C CA . VAL B 1 97 ? 31.234 -0.707 -5.559 1 58.19 97 VAL B CA 1
ATOM 1586 C C . VAL B 1 97 ? 31.344 -2.229 -5.465 1 58.19 97 VAL B C 1
ATOM 1588 O O . VAL B 1 97 ? 32.031 -2.756 -4.598 1 58.19 97 VAL B O 1
ATOM 1591 N N . LYS B 1 98 ? 30.641 -3.123 -6.133 1 58.94 98 LYS B N 1
ATOM 1592 C CA . LYS B 1 98 ? 30.766 -4.574 -6.223 1 58.94 98 LYS B CA 1
ATOM 1593 C C . LYS B 1 98 ? 32.156 -4.969 -6.742 1 58.94 98 LYS B C 1
ATOM 1595 O O . LYS B 1 98 ? 32.625 -6.086 -6.5 1 58.94 98 LYS B O 1
ATOM 1600 N N . GLU B 1 99 ? 32.688 -4.18 -7.441 1 48.53 99 GLU B N 1
ATOM 1601 C CA . GLU B 1 99 ? 34.031 -4.539 -7.797 1 48.53 99 G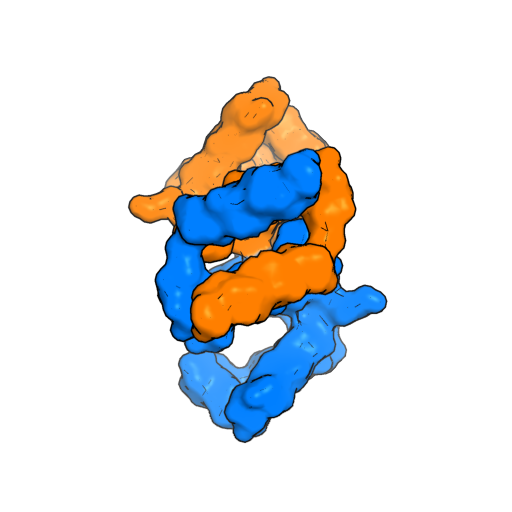LU B CA 1
ATOM 1602 C C . GLU B 1 99 ? 35 -4.363 -6.609 1 48.53 99 GLU B C 1
ATOM 1604 O O . GLU B 1 99 ? 34.875 -3.406 -5.844 1 48.53 99 GLU B O 1
#

pLDDT: mean 82.45, std 16.97, range [41.28, 98.56]

InterPro domains:
  IPR001387 Cro/C1-type, helix-turn-helix domain [PF01381] (10-62)
  IPR001387 Cro/C1-type, helix-turn-helix domain [PS50943] (8-62)
  IPR001387 Cro/C1-type, helix-turn-helix domain [SM00530] (7-62)
  IPR001387 Cro/C1-type, helix-turn-helix domain [cd00093] (6-62)
  IPR010982 Lambda repressor-like, DNA-binding domain superfamily [G3DSA:1.10.260.40] (1-66)
  IPR010982 Lambda repressor-like, DNA-binding domain superfamily [SSF47413] (1-66)